Protein AF-A0ABD3MXI3-F1 (afdb_monomer_lite)

Sequence (339 aa):
MNAPSPKSQCHSDKSVAILFSGGIDSLYWAALFHHHVPPVRPMDLINVSFYDDADSSLAILPDRLAALCSFSEMTTTLPERNWRLIAVDVLRLINPLESTMYFKIAVAFWFAGRGKGRIVSKESSDEPAMKEAYNEKSDTSNNMTKRRQSCVCDGCNHSAPLHGCIFNACKFCCGKLQSPISKFLGQRVQICPACNSKNNGVAASRVDASSSKNEDTSKTIISTAKILISGVGADEQCAGYGRHGTTFQRGGYDELKDELQIEVRRIRTRNLGRDDRCLSDCGKEAQFPCLDEDVVAYLEALPLQLKCDMSLPQGEGDKLILRKVARKIGVLECSTLVK

Secondary structure (DSSP, 8-state):
-PPPPPPS-------EEEE--SSHHHHHHHHHHHHHS-TTS-EEEEEEEEE-TT--S----HHHHHHHHHHHHHHHH-TTS-EEEEEEEEETT---SS--HHHHHHHHHHHHHHTEEEEPPGGG--HHHHHHHHHHHHTTTS--S-PPPBPSSTT--SBPPSS--TTS--HHHHHHHHHHHHHHTTS-----HHHH-----------------------EEE---SEEE--TTHHHHHT-SHHHHHHHHHHHHHHHHHHHHHHHHHHIIIIIHHHHHHHHTTT-EEE-GGG-HHHHHHHHHS-HHHH--TTSPTTTSTTHHHHHHHHHHT--SGGG---

Organism: NCBI:txid382360

Radius of gyration: 24.43 Å; chains: 1; bounding box: 50×80×46 Å

InterPro domains:
  IPR001962 Asparagine synthase [PF00733] (251-329)
  IPR001962 Asparagine synthase [cd01991] (12-339)
  IPR014729 Rossmann-like alpha/beta/alpha sandwich fold [G3DSA:3.40.50.620] (5-339)
  IPR051857 Asparagine synthetase domain-containing protein [PTHR45937] (8-339)

Foldseek 3Di:
DDDPDPPPDDPDLAEEEAAFQLALLRLLVVLVVLVVPPQPHAYEHEFEDEDEPVPPPPLPDLSNLSRLLSVLLCCVLRVSHHYWYFYQYHYCPPPPPDPPPLVVVLVRLLSSLFQKGFTDDSVVPPNVVSVVSNVVVVVVVPDPPDDFDCAPDPPGPDGFDNDQFPRNGHLVVSLVVQVVVCVVVVHRDPPGPVSNDDDDDDDDDDDDDDDPDPPPPGDIDTDPHQEYEYSPLLCLLLVQDPVLLVQCVVPNPVSSVVSSVVCNVCCVPRPVVSSQVSNVVSNHHYDHVCPPPVNSVVSVPDDSQCSFDSVDDALPGGRPNSLVVCVVSVRNPSSSDHD

pLDDT: mean 76.58, std 19.75, range [24.53, 96.19]

Structure (mmCIF, N/CA/C/O backbone):
data_AF-A0ABD3MXI3-F1
#
_entry.id   AF-A0ABD3MXI3-F1
#
loop_
_atom_site.group_PDB
_atom_site.id
_atom_site.type_symbol
_atom_site.label_atom_id
_atom_site.label_alt_id
_atom_site.label_comp_id
_atom_site.label_asym_id
_atom_site.label_entity_id
_atom_site.label_seq_id
_atom_site.pdbx_PDB_ins_code
_atom_site.Cartn_x
_atom_site.Cartn_y
_atom_site.Cartn_z
_atom_site.occupancy
_atom_site.B_iso_or_equiv
_atom_site.auth_seq_id
_atom_site.auth_comp_id
_atom_site.auth_asym_id
_atom_site.auth_atom_id
_atom_site.pdbx_PDB_model_num
ATOM 1 N N . MET A 1 1 ? -13.104 -31.293 -7.596 1.00 37.91 1 MET A N 1
ATOM 2 C CA . MET A 1 1 ? -12.565 -30.824 -8.890 1.00 37.91 1 MET A CA 1
ATOM 3 C C . MET A 1 1 ? -11.072 -30.640 -8.698 1.00 37.91 1 MET A C 1
ATOM 5 O O . MET A 1 1 ? -10.691 -29.872 -7.828 1.00 37.91 1 MET A O 1
ATOM 9 N N . ASN A 1 2 ? -10.241 -31.416 -9.394 1.00 36.31 2 ASN A N 1
ATOM 10 C CA . ASN A 1 2 ? -8.787 -31.312 -9.261 1.00 36.31 2 ASN A CA 1
ATOM 11 C C . ASN A 1 2 ? -8.319 -30.015 -9.924 1.00 36.31 2 ASN A C 1
ATOM 13 O O . ASN A 1 2 ? -8.681 -29.758 -11.074 1.00 36.31 2 ASN A O 1
ATOM 17 N N . ALA A 1 3 ? -7.539 -29.212 -9.197 1.00 33.16 3 ALA A N 1
ATOM 18 C CA . ALA A 1 3 ? -6.878 -28.044 -9.761 1.00 33.16 3 ALA A CA 1
ATOM 19 C C . ALA A 1 3 ? -6.068 -28.478 -10.998 1.00 33.16 3 ALA A C 1
ATOM 21 O O . ALA A 1 3 ? -5.395 -29.514 -10.948 1.00 33.16 3 ALA A O 1
ATOM 22 N N . PRO A 1 4 ? -6.148 -27.746 -12.123 1.00 43.84 4 PRO A N 1
ATOM 23 C CA . PRO A 1 4 ? -5.398 -28.101 -13.316 1.00 43.84 4 PRO A CA 1
ATOM 24 C C . PRO A 1 4 ? -3.903 -28.125 -12.988 1.00 43.84 4 PRO A C 1
ATOM 26 O O . PRO A 1 4 ? -3.367 -27.187 -12.398 1.00 43.84 4 PRO A O 1
ATOM 29 N N . SER A 1 5 ? -3.232 -29.212 -13.372 1.00 42.62 5 SER A N 1
ATOM 30 C CA . SER A 1 5 ? -1.787 -29.369 -13.212 1.00 42.62 5 SER A CA 1
ATOM 31 C C . SER A 1 5 ? -1.047 -28.172 -13.829 1.00 42.62 5 SER A C 1
ATOM 33 O O . SER A 1 5 ? -1.423 -27.748 -14.931 1.00 42.62 5 SER A O 1
ATOM 35 N N . PRO A 1 6 ? -0.003 -27.633 -13.169 1.00 43.41 6 PRO A N 1
ATOM 36 C CA . PRO A 1 6 ? 0.728 -26.477 -13.668 1.00 43.41 6 PRO A CA 1
ATOM 37 C C . PRO A 1 6 ? 1.245 -26.771 -15.077 1.00 43.41 6 PRO A C 1
ATOM 39 O O . PRO A 1 6 ? 1.963 -27.746 -15.301 1.00 43.41 6 PRO A O 1
ATOM 42 N N . LYS A 1 7 ? 0.836 -25.941 -16.044 1.00 45.88 7 LYS A N 1
ATOM 43 C CA . LYS A 1 7 ? 1.286 -26.065 -17.433 1.00 45.88 7 LYS A CA 1
ATOM 44 C C . LYS A 1 7 ? 2.816 -26.027 -17.454 1.00 45.88 7 LYS A C 1
ATOM 46 O O . LYS A 1 7 ? 3.424 -25.149 -16.839 1.00 45.88 7 LYS A O 1
ATOM 51 N N . SER A 1 8 ? 3.402 -26.988 -18.165 1.00 45.97 8 SER A N 1
ATOM 52 C CA . SER A 1 8 ? 4.832 -27.116 -18.455 1.00 45.97 8 SER A CA 1
ATOM 53 C C . SER A 1 8 ? 5.496 -25.756 -18.694 1.00 45.97 8 SER A C 1
ATOM 55 O O . SER A 1 8 ? 4.944 -24.923 -19.416 1.00 45.97 8 SER A O 1
ATOM 57 N N . GLN A 1 9 ? 6.664 -25.560 -18.073 1.00 46.72 9 GLN A N 1
ATOM 58 C CA . GLN A 1 9 ? 7.494 -24.350 -18.062 1.00 46.72 9 GLN A CA 1
ATOM 59 C C . GLN A 1 9 ? 7.301 -23.445 -19.286 1.00 46.72 9 GLN A C 1
ATOM 61 O O . GLN A 1 9 ? 7.883 -23.633 -20.351 1.00 46.72 9 GLN A O 1
ATOM 66 N N . CYS A 1 10 ? 6.494 -22.404 -19.102 1.00 40.19 10 CYS A N 1
ATOM 67 C CA . CYS A 1 10 ? 6.429 -21.306 -20.044 1.00 40.19 10 CYS A CA 1
ATOM 68 C C . CYS A 1 10 ? 7.642 -20.398 -19.798 1.00 40.19 10 CYS A C 1
ATOM 70 O O . CYS A 1 10 ? 7.669 -19.639 -18.823 1.00 40.19 10 CYS A O 1
ATOM 72 N N . HIS A 1 11 ? 8.630 -20.466 -20.694 1.00 45.94 11 HIS A N 1
ATOM 73 C CA . HIS A 1 11 ? 9.753 -19.522 -20.805 1.00 45.94 11 HIS A CA 1
ATOM 74 C C . HIS A 1 11 ? 9.317 -18.106 -21.231 1.00 45.94 11 HIS A C 1
ATOM 76 O O . HIS A 1 11 ? 10.149 -17.282 -21.598 1.00 45.94 11 HIS A O 1
ATOM 82 N N . SER A 1 12 ? 8.018 -17.785 -21.193 1.00 51.34 12 SER A N 1
ATOM 83 C CA . SER A 1 12 ? 7.580 -16.413 -21.401 1.00 51.34 12 SER A CA 1
ATOM 84 C C . SER A 1 12 ? 8.041 -15.542 -20.235 1.00 51.34 12 SER A C 1
ATOM 86 O O . SER A 1 12 ? 7.739 -15.857 -19.078 1.00 51.34 12 SER A O 1
ATOM 88 N N . ASP A 1 13 ? 8.665 -14.416 -20.569 1.00 57.81 13 ASP A N 1
ATOM 89 C CA . ASP A 1 13 ? 8.968 -13.263 -19.710 1.00 57.81 13 ASP A CA 1
ATOM 90 C C . ASP A 1 13 ? 7.678 -12.539 -19.255 1.00 57.81 13 ASP A C 1
ATOM 92 O O . ASP A 1 13 ? 7.508 -11.326 -19.366 1.00 57.81 13 ASP A O 1
ATOM 96 N N . LYS A 1 14 ? 6.679 -13.322 -18.832 1.00 61.03 14 LYS A N 1
ATOM 97 C CA . LYS A 1 14 ? 5.441 -12.831 -18.240 1.00 61.03 14 LYS A CA 1
ATOM 98 C C . LYS A 1 14 ? 5.762 -12.499 -16.793 1.00 61.03 14 LYS A C 1
ATOM 100 O O . LYS A 1 14 ? 5.722 -13.372 -15.925 1.00 61.03 14 LYS A O 1
ATOM 105 N N . SER A 1 15 ? 6.136 -11.247 -16.568 1.00 72.69 15 SER A N 1
ATOM 106 C CA . SER A 1 15 ? 6.285 -10.690 -15.233 1.00 72.69 15 SER A CA 1
ATOM 107 C C . SER A 1 15 ? 4.911 -10.445 -14.603 1.00 72.69 15 SER A C 1
ATOM 109 O O . SER A 1 15 ? 3.917 -10.177 -15.285 1.00 72.69 15 SER A O 1
ATOM 111 N N . VAL A 1 16 ? 4.859 -10.577 -13.281 1.00 87.06 16 VAL A N 1
ATOM 112 C CA . VAL A 1 16 ? 3.793 -10.013 -12.450 1.00 87.06 16 VAL A CA 1
ATOM 113 C C . VAL A 1 16 ? 4.323 -8.679 -11.945 1.00 87.06 16 VAL A C 1
ATOM 115 O O . VAL A 1 16 ? 5.490 -8.595 -11.549 1.00 87.06 16 VAL A O 1
ATOM 118 N N . ALA A 1 17 ? 3.491 -7.643 -11.984 1.00 94.19 17 ALA A N 1
ATOM 119 C CA . ALA A 1 17 ? 3.837 -6.351 -11.414 1.00 94.19 17 ALA A CA 1
ATOM 120 C C . ALA A 1 17 ? 2.939 -6.034 -10.223 1.00 94.19 17 ALA A C 1
ATOM 122 O O . ALA A 1 17 ? 1.808 -6.508 -10.134 1.00 94.19 17 ALA A O 1
ATOM 123 N N . ILE A 1 18 ? 3.449 -5.220 -9.311 1.00 95.75 18 ILE A N 1
ATOM 124 C CA . ILE A 1 18 ? 2.744 -4.763 -8.120 1.00 95.75 18 ILE A CA 1
ATOM 125 C C . ILE A 1 18 ? 2.580 -3.256 -8.234 1.00 95.75 18 ILE A C 1
ATOM 127 O O . ILE A 1 18 ? 3.543 -2.534 -8.501 1.00 95.75 18 ILE A O 1
ATOM 131 N N . LEU A 1 19 ? 1.357 -2.780 -8.020 1.00 96.19 19 LEU A N 1
ATOM 132 C CA . LEU A 1 19 ? 1.087 -1.361 -7.830 1.00 96.19 19 LEU A CA 1
ATOM 133 C C . LEU A 1 19 ? 1.652 -0.957 -6.469 1.00 96.19 19 LEU A C 1
ATOM 135 O O . LEU A 1 19 ? 1.082 -1.256 -5.420 1.00 96.19 19 LEU A O 1
ATOM 139 N N . PHE A 1 20 ? 2.827 -0.337 -6.494 1.00 94.94 20 PHE A N 1
ATOM 140 C CA . PHE A 1 20 ? 3.670 -0.181 -5.323 1.00 94.94 20 PHE A CA 1
ATOM 141 C C . PHE A 1 20 ? 3.621 1.253 -4.819 1.00 94.94 20 PHE A C 1
ATOM 143 O O . PHE A 1 20 ? 4.271 2.144 -5.360 1.00 94.94 20 PHE A O 1
ATOM 150 N N . SER A 1 21 ? 2.833 1.498 -3.777 1.00 90.94 21 SER A N 1
ATOM 151 C CA . SER A 1 21 ? 2.688 2.830 -3.187 1.00 90.94 21 SER A CA 1
ATOM 152 C C . SER A 1 21 ? 3.768 3.141 -2.146 1.00 90.94 21 SER A C 1
ATOM 154 O O . SER A 1 21 ? 3.865 4.290 -1.716 1.00 90.94 21 SER A O 1
ATOM 156 N N . GLY A 1 22 ? 4.533 2.127 -1.720 1.00 87.62 22 GLY A N 1
ATOM 157 C CA . GLY A 1 22 ? 5.452 2.210 -0.583 1.00 87.62 22 GLY A CA 1
ATOM 158 C C . GLY A 1 22 ? 4.764 2.155 0.781 1.00 87.62 22 GLY A C 1
ATOM 159 O O . GLY A 1 22 ? 5.416 2.315 1.803 1.00 87.62 22 GLY A O 1
ATOM 160 N N . GLY A 1 23 ? 3.443 1.966 0.812 1.00 89.31 23 GLY A N 1
ATOM 161 C CA . GLY A 1 23 ? 2.717 1.672 2.042 1.00 89.31 23 GLY A CA 1
ATOM 162 C C . GLY A 1 23 ? 2.734 0.180 2.368 1.00 89.31 23 GLY A C 1
ATOM 163 O O . GLY A 1 23 ? 3.015 -0.663 1.504 1.00 89.31 23 GLY A O 1
ATOM 164 N N . ILE A 1 24 ? 2.342 -0.133 3.606 1.00 90.12 24 ILE A N 1
ATOM 165 C CA . ILE A 1 24 ? 2.313 -1.497 4.146 1.00 90.12 24 ILE A CA 1
ATOM 166 C C . ILE A 1 24 ? 1.513 -2.482 3.282 1.00 90.12 24 ILE A C 1
ATOM 168 O O . ILE A 1 24 ? 1.904 -3.638 3.172 1.00 90.12 24 ILE A O 1
ATOM 172 N N . ASP A 1 25 ? 0.454 -2.031 2.604 1.00 91.00 25 ASP A N 1
ATOM 173 C CA . ASP A 1 25 ? -0.428 -2.896 1.804 1.00 91.00 25 ASP A CA 1
ATOM 174 C C . ASP A 1 25 ? 0.310 -3.464 0.591 1.00 91.00 25 ASP A C 1
ATOM 176 O O . ASP A 1 25 ? 0.336 -4.670 0.354 1.00 91.00 25 ASP A O 1
ATOM 180 N N . SER A 1 26 ? 0.959 -2.583 -0.174 1.00 92.50 26 SER A N 1
ATOM 181 C CA . SER A 1 26 ? 1.713 -2.983 -1.363 1.00 92.50 26 SER A CA 1
ATOM 182 C C . SER A 1 26 ? 2.986 -3.755 -1.015 1.00 92.50 26 SER A C 1
ATOM 184 O O . SER A 1 26 ? 3.390 -4.648 -1.759 1.00 92.50 26 SER A O 1
ATOM 186 N N . LEU A 1 27 ? 3.592 -3.440 0.131 1.00 89.38 27 LEU A N 1
ATOM 187 C CA . LEU A 1 27 ? 4.786 -4.104 0.638 1.00 89.38 27 LEU A CA 1
ATOM 188 C C . LEU A 1 27 ? 4.492 -5.517 1.139 1.00 89.38 27 LEU A C 1
ATOM 190 O O . LEU A 1 27 ? 5.227 -6.444 0.812 1.00 89.38 27 LEU A O 1
ATOM 194 N N . TYR A 1 28 ? 3.394 -5.693 1.876 1.00 88.31 28 TYR A N 1
ATOM 195 C CA . TYR A 1 28 ? 2.910 -6.997 2.317 1.00 88.31 28 TYR A CA 1
ATOM 196 C C . TYR A 1 28 ? 2.730 -7.946 1.130 1.00 88.31 28 TYR A C 1
ATOM 198 O O . TYR A 1 28 ? 3.260 -9.058 1.138 1.00 88.31 28 TYR A O 1
ATOM 206 N N . TRP A 1 29 ? 2.053 -7.487 0.072 1.00 89.31 29 TRP A N 1
ATOM 207 C CA . TRP A 1 29 ? 1.890 -8.296 -1.132 1.00 89.31 29 TRP A CA 1
ATOM 208 C C . TRP A 1 29 ? 3.217 -8.536 -1.848 1.00 89.31 29 TRP A C 1
ATOM 210 O O . TRP A 1 29 ? 3.478 -9.664 -2.252 1.00 89.31 29 TRP A O 1
ATOM 220 N N . ALA A 1 30 ? 4.103 -7.545 -1.952 1.00 90.25 30 ALA A N 1
ATOM 221 C CA . ALA A 1 30 ? 5.429 -7.775 -2.523 1.00 90.25 30 ALA A CA 1
ATOM 222 C C . ALA A 1 30 ? 6.191 -8.880 -1.780 1.00 90.25 30 ALA A C 1
ATOM 224 O O . ALA A 1 30 ? 6.641 -9.845 -2.402 1.00 90.25 30 ALA A O 1
ATOM 225 N N . ALA A 1 31 ? 6.230 -8.810 -0.453 1.00 87.06 31 ALA A N 1
ATOM 226 C CA . ALA A 1 31 ? 6.899 -9.798 0.379 1.00 87.06 31 ALA A CA 1
ATOM 227 C C . ALA A 1 31 ? 6.250 -11.193 0.286 1.00 87.06 31 ALA A C 1
ATOM 229 O O . ALA A 1 31 ? 6.952 -12.196 0.210 1.00 87.06 31 ALA A O 1
ATOM 230 N N . LEU A 1 32 ? 4.920 -11.298 0.207 1.00 85.19 32 LEU A N 1
ATOM 231 C CA . LEU A 1 32 ? 4.263 -12.595 0.015 1.00 85.19 32 LEU A CA 1
ATOM 232 C C . LEU A 1 32 ? 4.514 -13.196 -1.368 1.00 85.19 32 LEU A C 1
ATOM 234 O O . LEU A 1 32 ? 4.805 -14.390 -1.484 1.00 85.19 32 LEU A O 1
ATOM 238 N N . PHE A 1 33 ? 4.412 -12.394 -2.426 1.00 86.69 33 PHE A N 1
ATOM 239 C CA . PHE A 1 33 ? 4.623 -12.884 -3.784 1.00 86.69 33 PHE A CA 1
ATOM 240 C C . PHE A 1 33 ? 6.085 -13.268 -4.037 1.00 86.69 33 PHE A C 1
ATOM 242 O O . PHE A 1 33 ? 6.336 -14.154 -4.854 1.00 86.69 33 PHE A O 1
ATOM 249 N N . HIS A 1 34 ? 7.043 -12.698 -3.299 1.00 84.69 34 HIS A N 1
ATOM 250 C CA . HIS A 1 34 ? 8.426 -13.172 -3.302 1.00 84.69 34 HIS A CA 1
ATOM 251 C C . HIS A 1 34 ? 8.527 -14.683 -3.034 1.00 84.69 34 HIS A C 1
ATOM 253 O O . HIS A 1 34 ? 9.287 -15.358 -3.727 1.00 84.69 34 HIS A O 1
ATOM 259 N N . HIS A 1 35 ? 7.737 -15.212 -2.094 1.00 81.44 35 HIS A N 1
ATOM 260 C CA . HIS A 1 35 ? 7.754 -16.633 -1.732 1.00 81.44 35 HIS A CA 1
ATOM 261 C C . HIS A 1 35 ? 6.978 -17.534 -2.706 1.00 81.44 35 HIS A C 1
ATOM 263 O O . HIS A 1 35 ? 7.235 -18.733 -2.763 1.00 81.44 35 HIS A O 1
ATOM 269 N N . HIS A 1 36 ? 6.039 -16.977 -3.476 1.00 82.38 36 HIS A N 1
ATOM 270 C CA . HIS A 1 36 ? 5.116 -17.759 -4.313 1.00 82.38 36 HIS A CA 1
ATOM 271 C C . HIS A 1 36 ? 5.415 -17.673 -5.817 1.00 82.38 36 HIS A C 1
ATOM 273 O O . HIS A 1 36 ? 4.983 -18.526 -6.593 1.00 82.38 36 HIS A O 1
ATOM 279 N N . VAL A 1 37 ? 6.170 -16.665 -6.256 1.00 82.44 37 VAL A N 1
ATOM 280 C CA . VAL A 1 37 ? 6.633 -16.537 -7.644 1.00 82.44 37 VAL A CA 1
ATOM 281 C C . VAL A 1 37 ? 8.015 -17.192 -7.773 1.00 82.44 37 VAL A C 1
ATOM 283 O O . VAL A 1 37 ? 8.844 -17.023 -6.889 1.00 82.44 37 VAL A O 1
ATOM 286 N N . PRO A 1 38 ? 8.359 -17.897 -8.865 1.00 83.88 38 PRO A N 1
ATOM 287 C CA . PRO A 1 38 ? 9.707 -18.459 -9.026 1.00 83.88 38 PRO A CA 1
ATOM 288 C C . PRO A 1 38 ? 10.806 -17.377 -9.033 1.00 83.88 38 PRO A C 1
ATOM 290 O O . PRO A 1 38 ? 10.636 -16.401 -9.768 1.00 83.88 38 PRO A O 1
ATOM 293 N N . PRO A 1 39 ? 11.925 -17.526 -8.291 1.00 78.50 39 PRO A N 1
ATOM 294 C CA . PRO A 1 39 ? 12.935 -16.474 -8.052 1.00 78.50 39 PRO A CA 1
ATOM 295 C C . PRO A 1 39 ? 13.598 -15.927 -9.322 1.00 78.50 39 PRO A C 1
ATOM 297 O O . PRO A 1 39 ? 13.933 -14.749 -9.393 1.00 78.50 39 PRO A O 1
ATOM 300 N N . VAL A 1 40 ? 13.693 -16.757 -10.366 1.00 81.69 40 VAL A N 1
ATOM 301 C CA . VAL A 1 40 ? 14.250 -16.394 -11.682 1.00 81.69 40 VAL A CA 1
ATOM 302 C C . VAL A 1 40 ? 13.457 -15.274 -12.369 1.00 81.69 40 VAL A C 1
ATOM 304 O O . VAL A 1 40 ? 13.998 -14.562 -13.213 1.00 81.69 40 VAL A O 1
ATOM 307 N N . ARG A 1 41 ? 12.170 -15.098 -12.035 1.00 83.19 41 ARG A N 1
ATOM 308 C CA . ARG A 1 41 ? 11.338 -14.054 -12.644 1.00 83.19 41 ARG A CA 1
ATOM 309 C C . ARG A 1 41 ? 11.521 -12.715 -11.919 1.00 83.19 41 ARG A C 1
ATOM 311 O O . ARG A 1 41 ? 11.329 -12.674 -10.698 1.00 83.19 41 ARG A O 1
ATOM 318 N N . PRO A 1 42 ? 11.830 -11.621 -12.642 1.00 86.19 42 PRO A N 1
ATOM 319 C CA . PRO A 1 42 ? 11.857 -10.297 -12.040 1.00 86.19 42 PRO A CA 1
ATOM 320 C C . PRO A 1 42 ? 10.450 -9.879 -11.606 1.00 86.19 42 PRO A C 1
ATOM 322 O O . PRO A 1 42 ? 9.453 -10.294 -12.205 1.00 86.19 42 PRO A O 1
ATOM 325 N N . MET A 1 43 ? 10.381 -9.037 -10.578 1.00 90.06 43 MET A N 1
ATOM 326 C CA . MET A 1 43 ? 9.132 -8.428 -10.126 1.00 90.06 43 MET A CA 1
ATOM 327 C C . MET A 1 43 ? 9.200 -6.918 -10.288 1.00 90.06 43 MET A C 1
ATOM 329 O O . MET A 1 43 ? 10.107 -6.261 -9.769 1.00 90.06 43 MET A O 1
ATOM 333 N N . ASP A 1 44 ? 8.227 -6.388 -11.022 1.00 93.94 44 ASP A N 1
ATOM 334 C CA . ASP A 1 44 ? 8.112 -4.959 -11.280 1.00 93.94 44 ASP A CA 1
ATOM 335 C C . ASP A 1 44 ? 7.286 -4.307 -10.176 1.00 93.94 44 ASP A C 1
ATOM 337 O O . ASP A 1 44 ? 6.140 -4.682 -9.938 1.00 93.94 44 ASP A O 1
ATOM 341 N N . LEU A 1 45 ? 7.857 -3.306 -9.521 1.00 95.19 45 LEU A N 1
ATOM 342 C CA . LEU A 1 45 ? 7.165 -2.452 -8.567 1.00 95.19 45 LEU A CA 1
ATOM 343 C C . LEU A 1 45 ? 6.879 -1.136 -9.276 1.00 95.19 45 LEU A C 1
ATOM 345 O O . LEU A 1 45 ? 7.798 -0.384 -9.591 1.00 95.19 45 LEU A O 1
ATOM 349 N N . ILE A 1 46 ? 5.617 -0.864 -9.577 1.00 95.81 46 ILE A N 1
ATOM 350 C CA . ILE A 1 46 ? 5.229 0.333 -10.322 1.00 95.81 46 ILE A CA 1
ATOM 351 C C . ILE A 1 46 ? 4.773 1.380 -9.313 1.00 95.81 46 ILE A C 1
ATOM 353 O O . ILE A 1 46 ? 3.700 1.243 -8.726 1.00 95.81 46 ILE A O 1
ATOM 357 N N . ASN A 1 47 ? 5.580 2.424 -9.113 1.00 94.88 47 ASN A N 1
ATOM 358 C CA . ASN A 1 47 ? 5.233 3.547 -8.242 1.00 94.88 47 A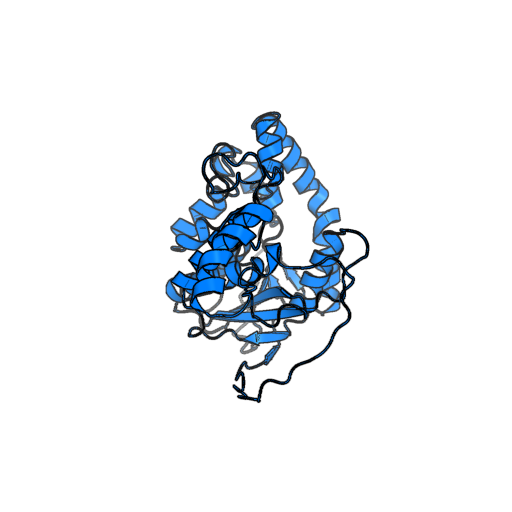SN A CA 1
ATOM 359 C C . ASN A 1 47 ? 4.996 4.809 -9.071 1.00 94.88 47 ASN A C 1
ATOM 361 O O . ASN A 1 47 ? 5.858 5.217 -9.859 1.00 94.88 47 ASN A O 1
ATOM 365 N N . VAL A 1 48 ? 3.844 5.436 -8.849 1.00 91.75 48 VAL A N 1
ATOM 366 C CA . VAL A 1 48 ? 3.437 6.670 -9.517 1.00 91.75 48 VAL A CA 1
ATOM 367 C C . VAL A 1 48 ? 3.582 7.844 -8.560 1.00 91.75 48 VAL A C 1
ATOM 369 O O . VAL A 1 48 ? 3.097 7.774 -7.433 1.00 91.75 48 VAL A O 1
ATOM 372 N N . SER A 1 49 ? 4.201 8.931 -9.016 1.00 87.88 49 SER A N 1
ATOM 373 C CA . SER A 1 49 ? 4.306 10.172 -8.247 1.00 87.88 49 SER A CA 1
ATOM 374 C C . SER A 1 49 ? 3.987 11.398 -9.101 1.00 87.88 49 SER A C 1
ATOM 376 O O . SER A 1 49 ? 4.352 11.460 -10.274 1.00 87.88 49 SER A O 1
ATOM 378 N N . PHE A 1 50 ? 3.308 12.378 -8.503 1.00 81.88 50 PHE A N 1
ATOM 379 C CA . PHE A 1 50 ? 2.873 13.610 -9.167 1.00 81.88 50 PHE A CA 1
ATOM 380 C C . PHE A 1 50 ? 3.819 14.772 -8.872 1.00 81.88 50 PHE A C 1
ATOM 382 O O . PHE A 1 50 ? 3.858 15.214 -7.727 1.00 81.88 50 PHE A O 1
ATOM 389 N N . TYR A 1 51 ? 4.516 15.306 -9.874 1.00 73.56 51 TYR A N 1
ATOM 390 C CA . TYR A 1 51 ? 5.466 16.412 -9.693 1.00 73.56 51 TYR A CA 1
ATOM 391 C C . TYR A 1 51 ? 4.973 17.723 -10.323 1.00 73.56 51 TYR A C 1
ATOM 393 O O . TYR A 1 51 ? 4.183 17.706 -11.271 1.00 73.56 51 TYR A O 1
ATOM 401 N N . ASP A 1 52 ? 5.433 18.850 -9.772 1.00 63.28 52 ASP A N 1
ATOM 402 C CA . ASP A 1 52 ? 5.210 20.199 -10.299 1.00 63.28 52 ASP A CA 1
ATOM 403 C C . ASP A 1 52 ? 6.472 20.689 -11.021 1.00 63.28 52 ASP A C 1
ATOM 405 O O . ASP A 1 52 ? 7.557 20.655 -10.450 1.00 63.28 52 ASP A O 1
ATOM 409 N N . ASP A 1 53 ? 6.330 21.205 -12.246 1.00 54.81 53 ASP A N 1
ATOM 410 C CA . ASP A 1 53 ? 7.455 21.732 -13.045 1.00 54.81 53 ASP A CA 1
ATOM 411 C C . ASP A 1 53 ? 8.185 22.922 -12.383 1.00 54.81 53 ASP A C 1
ATOM 413 O O . ASP A 1 53 ? 9.312 23.249 -12.753 1.00 54.81 53 ASP A O 1
ATOM 417 N N . ALA A 1 54 ? 7.555 23.587 -11.406 1.00 52.38 54 ALA A N 1
ATOM 418 C CA . ALA A 1 54 ? 8.103 24.768 -10.737 1.00 52.38 54 ALA A CA 1
ATOM 419 C C . ALA A 1 54 ? 9.201 24.451 -9.703 1.00 52.38 54 ALA A C 1
ATOM 421 O O . ALA A 1 54 ? 9.993 25.337 -9.387 1.00 52.38 54 ALA A O 1
ATOM 422 N N . ASP A 1 55 ? 9.271 23.212 -9.206 1.00 48.78 55 ASP A N 1
ATOM 423 C CA . ASP A 1 55 ? 10.323 22.742 -8.303 1.00 48.78 55 ASP A CA 1
ATOM 424 C C . ASP A 1 55 ? 11.162 21.709 -9.057 1.00 48.78 55 ASP A C 1
ATOM 426 O O . ASP A 1 55 ? 10.886 20.515 -9.074 1.00 48.78 55 ASP A O 1
ATOM 430 N N . SER A 1 56 ? 12.194 22.193 -9.745 1.0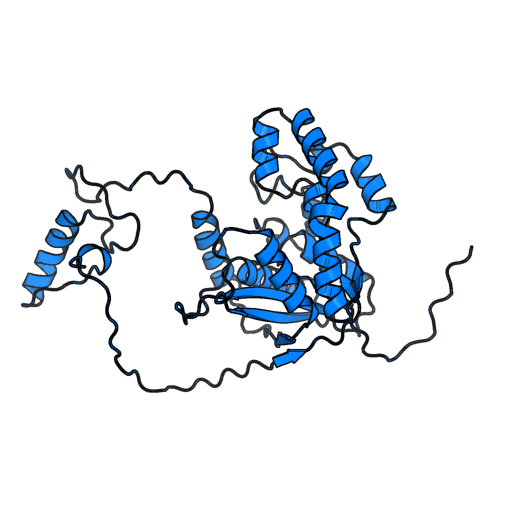0 42.97 56 SER A N 1
ATOM 431 C CA . SER A 1 56 ? 13.124 21.368 -10.532 1.00 42.97 56 SER A CA 1
ATOM 432 C C . SER A 1 56 ? 14.114 20.593 -9.658 1.00 42.97 56 SER A C 1
ATOM 434 O O . SER A 1 56 ? 14.968 19.867 -10.164 1.00 42.97 56 SER A O 1
ATOM 436 N N . SER A 1 57 ? 14.017 20.746 -8.337 1.00 47.62 57 SER A N 1
ATOM 437 C CA . SER A 1 57 ? 14.607 19.779 -7.433 1.00 47.62 57 SER A CA 1
ATOM 438 C C . SER A 1 57 ? 13.719 18.542 -7.468 1.00 47.62 57 SER A C 1
ATOM 440 O O . SER A 1 57 ? 12.497 18.635 -7.420 1.00 47.62 57 SER A O 1
ATOM 442 N N . LEU A 1 58 ? 14.321 17.361 -7.530 1.00 46.00 58 LEU A N 1
ATOM 443 C CA . LEU A 1 58 ? 13.683 16.096 -7.178 1.00 46.00 58 LEU A CA 1
ATOM 444 C C . LEU A 1 58 ? 13.286 16.127 -5.684 1.00 46.00 58 LEU A C 1
ATOM 446 O O . LEU A 1 58 ? 13.705 15.266 -4.920 1.00 46.00 58 LEU A O 1
ATOM 450 N N . ALA A 1 59 ? 12.549 17.151 -5.232 1.00 44.50 59 ALA A N 1
ATOM 451 C CA . ALA A 1 59 ? 12.014 17.327 -3.900 1.00 44.50 59 ALA A CA 1
ATOM 452 C C . ALA A 1 59 ? 11.043 16.180 -3.687 1.00 44.50 59 ALA A C 1
ATOM 454 O O . ALA A 1 59 ? 9.864 16.232 -4.028 1.00 44.50 59 ALA A O 1
ATOM 455 N N . ILE A 1 60 ? 11.615 15.106 -3.167 1.00 54.19 60 ILE A N 1
ATOM 456 C CA . ILE A 1 60 ? 11.072 13.768 -3.210 1.00 54.19 60 ILE A CA 1
ATOM 457 C C . ILE A 1 60 ? 9.660 13.801 -2.623 1.00 54.19 60 ILE A C 1
ATOM 459 O O . ILE A 1 60 ? 9.455 14.215 -1.478 1.00 54.19 60 ILE A O 1
ATOM 463 N N . LEU A 1 61 ? 8.681 13.484 -3.467 1.00 68.12 61 LEU A N 1
ATOM 464 C CA . LEU A 1 61 ? 7.268 13.487 -3.107 1.00 68.12 61 LEU A CA 1
ATOM 465 C C . LEU A 1 61 ? 7.036 12.415 -2.037 1.00 68.12 61 LEU A C 1
ATOM 467 O O . LEU A 1 61 ? 7.652 11.353 -2.149 1.00 68.12 61 LEU A O 1
ATOM 471 N N . PRO A 1 62 ? 6.150 12.633 -1.048 1.00 74.56 62 PRO A N 1
ATOM 472 C CA . PRO A 1 62 ? 5.905 11.660 0.021 1.00 74.56 62 PRO A CA 1
ATOM 473 C C . PRO A 1 62 ? 5.646 10.241 -0.510 1.00 74.56 62 PRO A C 1
ATOM 475 O O . PRO A 1 62 ? 6.232 9.276 -0.029 1.00 74.56 62 PRO A O 1
ATOM 478 N N . ASP A 1 63 ? 4.872 10.117 -1.594 1.00 80.06 63 ASP A N 1
ATOM 479 C CA . ASP A 1 63 ? 4.597 8.831 -2.247 1.00 80.06 63 ASP A CA 1
ATOM 480 C C . ASP A 1 63 ? 5.839 8.147 -2.833 1.00 80.06 63 ASP A C 1
ATOM 482 O O . ASP A 1 63 ? 5.963 6.922 -2.764 1.00 80.06 63 ASP A O 1
ATOM 486 N N . ARG A 1 64 ? 6.756 8.929 -3.416 1.00 87.88 64 ARG A N 1
ATOM 487 C CA . ARG A 1 64 ? 8.007 8.420 -3.989 1.00 87.88 64 ARG A CA 1
ATOM 488 C C . ARG A 1 64 ? 8.987 8.050 -2.882 1.00 87.88 64 ARG A C 1
ATOM 490 O O . ARG A 1 64 ? 9.609 7.002 -2.981 1.00 87.88 64 ARG A O 1
ATOM 497 N N . LEU A 1 65 ? 9.091 8.868 -1.832 1.00 84.31 65 LEU A N 1
ATOM 498 C CA . LEU A 1 65 ? 9.921 8.588 -0.656 1.00 84.31 65 LEU A CA 1
ATOM 499 C C . LEU A 1 65 ? 9.521 7.275 0.008 1.00 84.31 65 LEU A C 1
ATOM 501 O O . LEU A 1 65 ? 10.367 6.404 0.171 1.00 84.31 65 LEU A O 1
ATOM 505 N N . ALA A 1 66 ? 8.234 7.100 0.319 1.00 85.25 66 ALA A N 1
ATOM 506 C CA . ALA A 1 66 ? 7.741 5.873 0.938 1.00 85.25 66 ALA A CA 1
ATOM 507 C C . ALA A 1 66 ? 8.075 4.636 0.086 1.00 85.25 66 ALA A C 1
ATOM 509 O O . ALA A 1 66 ? 8.487 3.599 0.611 1.00 85.25 66 ALA A O 1
ATOM 510 N N . ALA A 1 67 ? 7.946 4.753 -1.242 1.00 89.75 67 ALA A N 1
ATOM 511 C CA . ALA A 1 67 ? 8.309 3.684 -2.164 1.00 89.75 67 ALA A CA 1
ATOM 512 C C . ALA A 1 67 ? 9.818 3.423 -2.205 1.00 89.75 67 ALA A C 1
ATOM 514 O O . ALA A 1 67 ? 10.216 2.266 -2.249 1.00 89.75 67 ALA A O 1
ATOM 515 N N . LEU A 1 68 ? 10.658 4.456 -2.162 1.00 89.00 68 LEU A N 1
ATOM 516 C CA . LEU A 1 68 ? 12.112 4.295 -2.123 1.00 89.00 68 LEU A CA 1
ATOM 517 C C . LEU A 1 68 ? 12.578 3.649 -0.813 1.00 89.00 68 LEU A C 1
ATOM 519 O O . LEU A 1 68 ? 13.339 2.687 -0.868 1.00 89.00 68 LEU A O 1
ATOM 523 N N . CYS A 1 69 ? 12.065 4.096 0.338 1.00 87.19 69 CYS A N 1
ATOM 524 C CA . CYS A 1 69 ? 12.363 3.492 1.640 1.00 87.19 69 CYS A CA 1
ATOM 525 C C . CYS A 1 69 ? 11.951 2.012 1.671 1.00 87.19 69 CYS A C 1
ATOM 527 O O . CYS A 1 69 ? 12.767 1.147 1.982 1.00 87.19 69 CYS A O 1
ATOM 529 N N . SER A 1 70 ? 10.718 1.713 1.245 1.00 89.38 70 SER A N 1
ATOM 530 C CA . SER A 1 70 ? 10.210 0.335 1.178 1.00 89.38 70 SER A CA 1
ATOM 531 C C . SER A 1 70 ? 10.964 -0.535 0.186 1.00 89.38 70 SER A C 1
ATOM 533 O O . SER A 1 70 ? 11.152 -1.726 0.421 1.00 89.38 70 SER A O 1
ATOM 535 N N . PHE A 1 71 ? 11.406 0.040 -0.930 1.00 91.06 71 PHE A N 1
ATOM 536 C CA . PHE A 1 71 ? 12.226 -0.668 -1.899 1.00 91.06 71 PHE A CA 1
ATOM 537 C C . PHE A 1 71 ? 13.614 -0.985 -1.334 1.00 91.06 71 PHE A C 1
ATOM 539 O O . PHE A 1 71 ? 14.042 -2.130 -1.455 1.00 91.06 71 PHE A O 1
ATOM 546 N N . SER A 1 72 ? 14.278 -0.023 -0.679 1.00 88.56 72 SER A N 1
ATOM 547 C CA . SER A 1 72 ? 15.591 -0.229 -0.045 1.00 88.56 72 SER A CA 1
ATOM 548 C C . SER A 1 72 ? 15.541 -1.393 0.941 1.00 88.56 72 SER A C 1
ATOM 550 O O . SER A 1 72 ? 16.235 -2.396 0.748 1.00 88.56 72 SER A O 1
ATOM 552 N N . GLU A 1 73 ? 14.628 -1.323 1.917 1.00 88.25 73 GLU A N 1
ATOM 553 C CA . GLU A 1 73 ? 14.480 -2.359 2.940 1.00 88.25 73 GLU A CA 1
ATOM 554 C C . GLU A 1 73 ? 14.165 -3.718 2.306 1.00 88.25 73 GLU A C 1
ATOM 556 O O . GLU A 1 73 ? 14.839 -4.711 2.573 1.00 88.25 73 GLU A O 1
ATOM 561 N N . MET A 1 74 ? 13.195 -3.774 1.390 1.00 86.50 74 MET A N 1
ATOM 562 C CA . MET A 1 74 ? 12.791 -5.035 0.773 1.00 86.50 74 MET A CA 1
ATOM 563 C C . MET A 1 74 ? 13.910 -5.670 -0.060 1.00 86.50 74 MET A C 1
ATOM 565 O O . MET A 1 74 ? 14.055 -6.893 -0.057 1.00 86.50 74 MET A O 1
ATOM 569 N N . THR A 1 75 ? 14.716 -4.875 -0.771 1.00 88.50 75 THR A N 1
ATOM 570 C CA . THR A 1 75 ? 15.852 -5.417 -1.534 1.00 88.50 75 THR A CA 1
ATOM 571 C C . THR A 1 75 ? 16.982 -5.936 -0.652 1.00 88.50 75 THR A C 1
ATOM 573 O O . THR A 1 75 ? 17.725 -6.810 -1.103 1.00 88.50 75 THR A O 1
ATOM 576 N N . THR A 1 76 ? 17.087 -5.433 0.579 1.00 86.69 76 THR A N 1
ATOM 577 C CA . THR A 1 76 ? 18.041 -5.896 1.591 1.00 86.69 76 THR A CA 1
ATOM 578 C C . THR A 1 76 ? 17.536 -7.157 2.292 1.00 86.69 76 THR A C 1
ATOM 580 O O . THR A 1 76 ? 18.280 -8.128 2.407 1.00 86.69 76 THR A O 1
ATOM 583 N N . THR A 1 77 ? 16.264 -7.186 2.698 1.00 84.69 77 THR A N 1
ATOM 584 C CA . THR A 1 77 ? 15.648 -8.328 3.394 1.00 84.69 77 THR A CA 1
ATOM 585 C C . THR A 1 77 ? 15.410 -9.525 2.470 1.00 84.69 77 THR A C 1
ATOM 587 O O . THR A 1 77 ? 15.554 -10.669 2.895 1.00 84.69 77 THR A O 1
ATOM 590 N N . LEU A 1 78 ? 15.060 -9.288 1.199 1.00 86.25 78 LEU A N 1
ATOM 591 C CA . LEU A 1 78 ? 14.707 -10.327 0.221 1.00 86.25 78 LEU A CA 1
ATOM 592 C C . LEU A 1 78 ? 15.631 -10.273 -1.017 1.00 86.25 78 LEU A C 1
ATOM 594 O O . LEU A 1 78 ? 15.158 -9.984 -2.127 1.00 86.25 78 LEU A O 1
ATOM 598 N N . PRO A 1 79 ? 16.943 -10.552 -0.863 1.00 86.75 79 PRO A N 1
ATOM 599 C CA . PRO A 1 79 ? 17.949 -10.329 -1.906 1.00 86.75 79 PRO A CA 1
ATOM 600 C C . PRO A 1 79 ? 17.895 -11.352 -3.048 1.00 86.75 79 PRO A C 1
ATOM 602 O O . PRO A 1 79 ? 18.385 -11.073 -4.141 1.00 86.75 79 PRO A O 1
ATOM 605 N N . GLU A 1 80 ? 17.281 -12.520 -2.832 1.00 86.31 80 GLU A N 1
ATOM 606 C CA . GLU A 1 80 ? 17.183 -13.597 -3.834 1.00 86.31 80 GLU A CA 1
ATOM 607 C C . GLU A 1 80 ? 16.347 -13.206 -5.063 1.00 86.31 80 GLU A C 1
ATOM 609 O O . GLU A 1 80 ? 16.384 -13.870 -6.101 1.00 86.31 80 GLU A O 1
ATOM 614 N N . ARG A 1 81 ? 15.569 -12.124 -4.955 1.00 85.81 81 ARG A N 1
ATOM 615 C CA . ARG A 1 81 ? 14.685 -11.636 -6.008 1.00 85.81 81 ARG A CA 1
ATOM 616 C C . ARG A 1 81 ? 15.302 -10.464 -6.757 1.00 85.81 81 ARG A C 1
ATOM 618 O O . ARG A 1 81 ? 15.755 -9.482 -6.174 1.00 85.81 81 ARG A O 1
ATOM 625 N N . ASN A 1 82 ? 15.176 -10.506 -8.080 1.00 88.31 82 ASN A N 1
ATOM 626 C CA . ASN A 1 82 ? 15.397 -9.335 -8.919 1.00 88.31 82 ASN A CA 1
ATOM 627 C C . ASN A 1 82 ? 14.186 -8.385 -8.855 1.00 88.31 82 ASN A C 1
ATOM 629 O O . ASN A 1 82 ? 13.207 -8.549 -9.590 1.00 88.31 82 ASN A O 1
ATOM 633 N N . TRP A 1 83 ? 14.248 -7.412 -7.949 1.00 90.25 83 TRP A N 1
ATOM 634 C CA . TRP A 1 83 ? 13.258 -6.344 -7.825 1.00 90.25 83 TRP A CA 1
ATOM 635 C C . TRP A 1 83 ? 13.575 -5.178 -8.763 1.00 90.25 83 TRP A C 1
ATOM 637 O O . TRP A 1 83 ? 14.700 -4.678 -8.773 1.00 90.25 83 TRP A O 1
ATOM 647 N N . ARG A 1 84 ? 12.572 -4.692 -9.504 1.00 92.00 84 ARG A N 1
ATOM 648 C CA . ARG A 1 84 ? 12.698 -3.505 -10.364 1.00 92.00 84 ARG A CA 1
ATOM 649 C C . ARG A 1 84 ? 11.675 -2.452 -9.962 1.00 92.00 84 ARG A C 1
ATOM 651 O O . ARG A 1 84 ? 10.493 -2.601 -10.260 1.00 92.00 84 ARG A O 1
ATOM 658 N N . LEU A 1 85 ? 12.123 -1.374 -9.322 1.00 93.81 85 LEU A N 1
ATOM 659 C CA . LEU A 1 85 ? 11.270 -0.216 -9.069 1.00 93.81 85 LEU A CA 1
ATOM 660 C C . LEU A 1 85 ? 11.188 0.650 -10.331 1.00 93.81 85 LEU A C 1
ATOM 662 O O . LEU A 1 85 ? 12.177 1.239 -10.766 1.00 93.81 85 LEU A O 1
ATOM 666 N N . ILE A 1 86 ? 9.995 0.705 -10.918 1.00 94.00 86 ILE A N 1
ATOM 667 C CA . ILE A 1 86 ? 9.664 1.516 -12.087 1.00 94.00 86 ILE A CA 1
ATOM 668 C C . ILE A 1 86 ? 9.010 2.804 -11.592 1.00 94.00 86 ILE A C 1
ATOM 670 O O . ILE A 1 86 ? 7.854 2.816 -11.153 1.00 94.00 86 ILE A O 1
ATOM 674 N N . ALA A 1 87 ? 9.765 3.895 -11.675 1.00 92.75 87 ALA A N 1
ATOM 675 C CA . ALA A 1 87 ? 9.318 5.223 -11.313 1.00 92.75 87 ALA A CA 1
ATOM 676 C C . ALA A 1 87 ? 8.553 5.886 -12.455 1.00 92.75 87 ALA A C 1
ATOM 678 O O . ALA A 1 87 ? 9.132 6.318 -13.453 1.00 92.75 87 ALA A O 1
ATOM 679 N N . VAL A 1 88 ? 7.230 5.937 -12.310 1.00 92.06 88 VAL A N 1
ATOM 680 C CA . VAL A 1 88 ? 6.329 6.618 -13.239 1.00 92.06 88 VAL A CA 1
ATOM 681 C C . VAL A 1 88 ? 6.047 8.020 -12.712 1.00 92.06 88 VAL A C 1
ATOM 683 O O . VAL A 1 88 ? 5.427 8.184 -11.661 1.00 92.06 88 VAL A O 1
ATOM 686 N N . ASP A 1 89 ? 6.507 9.029 -13.438 1.00 88.00 89 ASP A N 1
ATOM 687 C CA . ASP A 1 89 ? 6.371 10.426 -13.040 1.00 88.00 89 ASP A CA 1
ATOM 688 C C . ASP A 1 89 ? 5.266 11.092 -13.869 1.00 88.00 89 ASP A C 1
ATOM 690 O O . ASP A 1 89 ? 5.266 11.020 -15.100 1.00 88.00 89 ASP A O 1
ATOM 694 N N . VAL A 1 90 ? 4.299 11.713 -13.189 1.00 83.56 90 VAL A N 1
ATOM 695 C CA . VAL A 1 90 ? 3.139 12.358 -13.818 1.00 83.56 90 VAL A CA 1
ATOM 696 C C . VAL A 1 90 ? 3.190 13.859 -13.573 1.00 83.56 90 VAL A C 1
ATOM 698 O O . VAL A 1 90 ? 3.189 14.314 -12.429 1.00 83.56 90 VAL A O 1
ATOM 701 N N . LEU A 1 91 ? 3.181 14.626 -14.662 1.00 72.12 91 LEU A N 1
ATOM 702 C CA . LEU A 1 91 ? 3.098 16.082 -14.626 1.00 72.12 91 LEU A CA 1
ATOM 703 C C . LEU A 1 91 ? 1.758 16.538 -14.042 1.00 72.12 91 LEU A C 1
ATOM 705 O O . LEU A 1 91 ? 0.692 16.187 -14.556 1.00 72.12 91 LEU A O 1
ATOM 709 N N . ARG A 1 92 ? 1.804 17.386 -13.009 1.00 63.75 92 ARG A N 1
ATOM 710 C CA . ARG A 1 92 ? 0.620 17.985 -12.367 1.00 63.75 92 ARG A CA 1
ATOM 711 C C . ARG A 1 92 ? -0.170 18.972 -13.231 1.00 63.75 92 ARG A C 1
ATOM 713 O O . ARG A 1 92 ? -1.211 19.440 -12.779 1.00 63.75 92 ARG A O 1
ATOM 720 N N . LEU A 1 93 ? 0.245 19.245 -14.472 1.00 54.41 93 LEU A N 1
ATOM 721 C CA . LEU A 1 93 ? -0.494 20.096 -15.422 1.00 54.41 93 LEU A CA 1
ATOM 722 C C . LEU A 1 93 ? -1.959 19.655 -15.612 1.00 54.41 93 LEU A C 1
ATOM 724 O O . LEU A 1 93 ? -2.811 20.464 -15.970 1.00 54.41 93 LEU A O 1
ATOM 728 N N . ILE A 1 94 ? -2.271 18.393 -15.311 1.00 52.88 94 ILE A N 1
ATOM 729 C CA . ILE A 1 94 ? -3.635 17.872 -15.223 1.00 52.88 94 ILE A CA 1
ATOM 730 C C . ILE A 1 94 ? -4.196 18.098 -13.804 1.00 52.88 94 ILE A C 1
ATOM 732 O O . ILE A 1 94 ? -4.496 17.148 -13.079 1.00 52.88 94 ILE A O 1
ATOM 736 N N . ASN A 1 95 ? -4.305 19.357 -13.369 1.00 47.97 95 ASN A N 1
ATOM 737 C CA . ASN A 1 95 ? -4.946 19.697 -12.098 1.00 47.97 95 ASN A CA 1
ATOM 738 C C . ASN A 1 95 ? -6.423 20.043 -12.355 1.00 47.97 95 ASN A C 1
ATOM 740 O O . ASN A 1 95 ? -6.698 21.112 -12.906 1.00 47.97 95 ASN A O 1
ATOM 744 N N . PRO A 1 96 ? -7.388 19.172 -12.007 1.00 49.97 96 PRO A N 1
ATOM 745 C CA . PRO A 1 96 ? -8.794 19.534 -12.105 1.00 49.97 96 PRO A CA 1
ATOM 746 C C . PRO A 1 96 ? -9.071 20.747 -11.205 1.00 49.97 96 PRO A C 1
ATOM 748 O O . PRO A 1 96 ? -8.571 20.830 -10.084 1.00 49.97 96 PRO A O 1
ATOM 751 N N . LEU A 1 97 ? -9.871 21.688 -11.714 1.00 47.62 97 LEU A N 1
ATOM 752 C CA . LEU A 1 97 ? -10.251 22.940 -11.041 1.00 47.62 97 LEU A CA 1
ATOM 753 C C . LEU A 1 97 ? -10.960 22.722 -9.688 1.00 47.62 97 LEU A C 1
ATOM 755 O O . LEU A 1 97 ? -11.029 23.644 -8.882 1.00 47.62 97 LEU A O 1
ATOM 759 N N . GLU A 1 98 ? -11.421 21.500 -9.408 1.00 46.53 98 GLU A N 1
ATOM 760 C CA . GLU A 1 98 ? -11.956 21.079 -8.115 1.00 46.53 98 GLU A CA 1
ATOM 761 C C . GLU A 1 98 ? -11.178 19.876 -7.566 1.00 46.53 98 GLU A C 1
ATOM 763 O O . GLU A 1 98 ? -10.717 19.018 -8.325 1.00 46.53 98 GLU A O 1
ATOM 768 N N . SER A 1 99 ? -11.049 19.795 -6.236 1.00 48.12 99 SER A N 1
ATOM 769 C CA . SER A 1 99 ? -10.304 18.763 -5.501 1.00 48.12 99 SER A CA 1
ATOM 770 C C . SER A 1 99 ? -10.937 17.370 -5.624 1.00 48.12 99 SER A C 1
ATOM 772 O O . SER A 1 99 ? -11.425 16.785 -4.657 1.00 48.12 99 SER A O 1
ATOM 774 N N . THR A 1 100 ? -10.932 16.794 -6.818 1.00 62.66 100 THR A N 1
ATOM 775 C CA . THR A 1 100 ? -11.446 15.451 -7.057 1.00 62.66 100 THR A CA 1
ATOM 776 C C . THR A 1 100 ? -10.320 14.449 -6.815 1.00 62.66 100 THR A C 1
ATOM 778 O O . THR A 1 100 ? -9.589 14.049 -7.716 1.00 62.66 100 THR A O 1
ATOM 781 N N . MET A 1 101 ? -10.168 14.019 -5.557 1.00 70.88 101 MET A N 1
ATOM 782 C CA . MET A 1 101 ? -9.270 12.919 -5.164 1.00 70.88 101 MET A CA 1
ATOM 783 C C . MET A 1 101 ? -9.411 11.706 -6.105 1.00 70.88 101 MET A C 1
ATOM 785 O O . MET A 1 101 ? -8.421 11.102 -6.506 1.00 70.88 101 MET A O 1
ATOM 789 N N . TYR A 1 102 ? -10.640 11.420 -6.546 1.00 74.44 102 TYR A N 1
ATOM 790 C CA . TYR A 1 102 ? -10.957 10.380 -7.526 1.00 74.44 102 TYR A CA 1
ATOM 791 C C . TYR A 1 102 ? -10.224 10.529 -8.861 1.00 74.44 102 TYR A C 1
ATOM 793 O O . TYR A 1 102 ? -9.785 9.520 -9.407 1.00 74.44 102 TYR A O 1
ATOM 801 N N . PHE A 1 103 ? -10.074 11.750 -9.379 1.00 80.56 103 PHE A N 1
ATOM 802 C CA . PHE A 1 103 ? -9.380 11.989 -10.640 1.00 80.56 103 PHE A CA 1
ATOM 803 C C . PHE A 1 103 ? -7.883 11.718 -10.505 1.00 80.56 103 PHE A C 1
ATOM 805 O O . PHE A 1 103 ? -7.312 11.019 -11.335 1.00 80.56 103 PHE A O 1
ATOM 812 N N . LYS A 1 104 ? -7.256 12.190 -9.419 1.00 79.81 104 LYS A N 1
ATOM 813 C CA . LYS A 1 104 ? -5.835 11.913 -9.145 1.00 79.81 104 LYS A CA 1
ATOM 814 C C . LYS A 1 104 ? -5.572 10.413 -9.044 1.00 79.81 104 LYS A C 1
ATOM 816 O O . LYS A 1 104 ? -4.611 9.927 -9.629 1.00 79.81 104 LYS A O 1
ATOM 821 N N . ILE A 1 105 ? -6.455 9.671 -8.377 1.00 85.00 105 ILE A N 1
ATOM 822 C CA . ILE A 1 105 ? -6.326 8.215 -8.298 1.00 85.00 105 ILE A CA 1
ATOM 823 C C . ILE A 1 105 ? -6.506 7.578 -9.685 1.00 85.00 105 ILE A C 1
ATOM 825 O O . ILE A 1 105 ? -5.669 6.779 -10.087 1.00 85.00 105 ILE A O 1
ATOM 829 N N . ALA A 1 106 ? -7.522 7.975 -10.460 1.00 88.19 106 ALA A N 1
ATOM 830 C CA . ALA A 1 106 ? -7.729 7.464 -11.822 1.00 88.19 106 ALA A CA 1
ATOM 831 C C . ALA A 1 106 ? -6.498 7.681 -12.718 1.00 88.19 106 ALA A C 1
ATOM 833 O O . ALA A 1 106 ? -6.046 6.762 -13.399 1.00 88.19 106 ALA A O 1
ATOM 834 N N . VAL A 1 107 ? -5.925 8.888 -12.682 1.00 89.19 107 VAL A N 1
ATOM 835 C CA . VAL A 1 107 ? -4.703 9.228 -13.417 1.00 89.19 107 VAL A CA 1
ATOM 836 C C . VAL A 1 107 ? -3.541 8.353 -12.955 1.00 89.19 107 VAL A C 1
ATOM 838 O O . VAL A 1 107 ? -2.834 7.801 -13.796 1.00 89.19 107 VAL A O 1
ATOM 841 N N . ALA A 1 108 ? -3.367 8.167 -11.643 1.00 90.50 108 ALA A N 1
ATOM 842 C CA . ALA A 1 108 ? -2.318 7.304 -11.115 1.00 90.50 108 ALA A CA 1
ATOM 843 C C . ALA A 1 108 ? -2.454 5.867 -11.634 1.00 90.50 108 ALA A C 1
ATOM 845 O O . ALA A 1 108 ? -1.493 5.323 -12.173 1.00 90.50 108 ALA A O 1
ATOM 846 N N . PHE A 1 109 ? -3.648 5.275 -11.557 1.00 92.44 109 PHE A N 1
ATOM 847 C CA . PHE A 1 109 ? -3.898 3.932 -12.082 1.00 92.44 109 PHE A CA 1
ATOM 848 C C . PHE A 1 109 ? -3.641 3.845 -13.585 1.00 92.44 109 PHE A C 1
ATOM 850 O O . PHE A 1 109 ? -2.976 2.917 -14.034 1.00 92.44 109 PHE A O 1
ATOM 857 N N . TRP A 1 110 ? -4.096 4.819 -14.370 1.00 94.12 110 TRP A N 1
ATOM 858 C CA . TRP A 1 110 ? -3.899 4.805 -15.819 1.00 94.12 110 TRP A CA 1
ATOM 859 C C . TRP A 1 110 ? -2.413 4.882 -16.212 1.00 94.12 110 TRP A C 1
ATOM 861 O O . TRP A 1 110 ? -1.936 4.107 -17.043 1.00 94.12 110 TRP A O 1
ATOM 871 N N . PHE A 1 111 ? -1.634 5.755 -15.566 1.00 94.12 111 PHE A N 1
ATOM 872 C CA . PHE A 1 111 ? -0.187 5.825 -15.793 1.00 94.12 111 PHE A CA 1
ATOM 873 C C . PHE A 1 111 ? 0.550 4.585 -15.267 1.00 94.12 111 PHE A C 1
ATOM 875 O O . PHE A 1 111 ? 1.469 4.099 -15.934 1.00 94.12 111 PHE A O 1
ATOM 882 N N . ALA A 1 112 ? 0.123 4.020 -14.134 1.00 94.31 112 ALA A N 1
ATOM 883 C CA . ALA A 1 112 ? 0.651 2.752 -13.640 1.00 94.31 112 ALA A CA 1
ATOM 884 C C . ALA A 1 112 ? 0.384 1.602 -14.623 1.00 94.31 112 ALA A C 1
ATOM 886 O O . ALA A 1 112 ? 1.282 0.808 -14.899 1.00 94.31 112 ALA A O 1
ATOM 887 N N . GLY A 1 113 ? -0.813 1.554 -15.218 1.00 93.75 113 GLY A N 1
ATOM 888 C CA . GLY A 1 113 ? -1.209 0.563 -16.219 1.00 93.75 113 GLY A CA 1
ATOM 889 C C . GLY A 1 113 ? -0.321 0.577 -17.464 1.00 93.75 113 GLY A C 1
ATOM 890 O O . GLY A 1 113 ? -0.038 -0.471 -18.042 1.00 93.75 113 GLY A O 1
ATOM 891 N N . ARG A 1 114 ? 0.216 1.739 -17.848 1.00 93.69 114 ARG A N 1
ATOM 892 C CA . ARG A 1 114 ? 1.212 1.828 -18.928 1.00 93.69 114 ARG A CA 1
ATOM 893 C C . ARG A 1 114 ? 2.562 1.232 -18.545 1.00 93.69 114 ARG A C 1
ATOM 895 O O . ARG A 1 114 ? 3.295 0.793 -19.429 1.00 93.69 114 ARG A O 1
ATOM 902 N N . GLY A 1 115 ? 2.905 1.245 -17.257 1.00 92.06 115 GLY A N 1
ATOM 903 C CA . GLY A 1 115 ? 4.154 0.701 -16.725 1.00 92.06 115 GLY A CA 1
ATOM 904 C C . GLY A 1 115 ? 5.414 1.318 -17.336 1.00 92.06 115 GLY A C 1
ATOM 905 O O . GLY A 1 115 ? 6.462 0.676 -17.313 1.00 92.06 115 GLY A O 1
ATOM 906 N N . LYS A 1 116 ? 5.312 2.517 -17.929 1.00 94.06 116 LYS A N 1
ATOM 907 C CA . LYS A 1 116 ? 6.422 3.240 -18.559 1.00 94.06 116 LYS A CA 1
ATOM 908 C C . LYS A 1 116 ? 7.016 4.214 -17.552 1.00 94.06 116 LYS A C 1
ATOM 910 O O . LYS A 1 116 ? 6.345 5.164 -17.160 1.00 94.06 116 LYS A O 1
ATOM 915 N N . GLY A 1 117 ? 8.270 4.003 -17.178 1.00 92.12 117 GLY A N 1
ATOM 916 C CA . GLY A 1 117 ? 8.944 4.825 -16.179 1.00 92.12 117 GLY A CA 1
ATOM 917 C C . GLY A 1 117 ? 10.453 4.628 -16.176 1.00 92.12 117 GLY A C 1
ATOM 918 O O . GLY A 1 117 ? 10.997 3.883 -16.992 1.00 92.12 117 GLY A O 1
ATOM 919 N N . ARG A 1 118 ? 11.134 5.306 -15.258 1.00 91.81 118 ARG A N 1
ATOM 920 C CA . ARG A 1 118 ? 12.583 5.184 -15.056 1.00 91.81 118 ARG A CA 1
ATOM 921 C C . ARG A 1 118 ? 12.873 4.049 -14.081 1.00 91.81 118 ARG A C 1
ATOM 923 O O . ARG A 1 118 ? 12.161 3.902 -13.091 1.00 91.81 118 ARG A O 1
ATOM 930 N N . ILE A 1 119 ? 13.895 3.241 -14.347 1.00 90.50 119 ILE A N 1
ATOM 931 C CA . ILE A 1 119 ? 14.376 2.277 -13.349 1.00 90.50 119 ILE A CA 1
ATOM 932 C C . ILE A 1 119 ? 15.146 3.039 -12.277 1.00 90.50 119 ILE A C 1
ATOM 934 O O . ILE A 1 119 ? 16.067 3.786 -12.597 1.00 90.50 119 ILE A O 1
ATOM 938 N N . VAL A 1 120 ? 14.786 2.815 -11.017 1.00 86.94 120 VAL A N 1
ATOM 939 C CA . VAL A 1 120 ? 15.553 3.313 -9.873 1.00 86.94 120 VAL A CA 1
ATOM 940 C C . VAL A 1 120 ? 16.694 2.338 -9.576 1.00 86.94 120 VAL A C 1
ATOM 942 O O . VAL A 1 120 ? 16.454 1.141 -9.400 1.00 86.94 120 VAL A O 1
ATOM 945 N N . SER A 1 121 ? 17.935 2.833 -9.544 1.00 75.12 121 SER A N 1
ATOM 946 C CA . SER A 1 121 ? 19.106 2.034 -9.168 1.00 75.12 121 SER A CA 1
ATOM 947 C C . SER A 1 121 ? 19.204 1.879 -7.650 1.00 75.12 121 SER A C 1
ATOM 949 O O . SER A 1 121 ? 18.850 2.789 -6.897 1.00 75.12 121 SER A O 1
ATOM 951 N N . LYS A 1 122 ? 19.739 0.736 -7.202 1.00 63.81 122 LYS A N 1
ATOM 952 C CA . LYS A 1 122 ? 20.012 0.467 -5.781 1.00 63.81 122 LYS A CA 1
ATOM 953 C C . LYS A 1 122 ? 21.028 1.444 -5.169 1.00 63.81 122 LYS A C 1
ATOM 955 O O . LYS A 1 122 ? 21.054 1.588 -3.960 1.00 63.81 122 LYS A O 1
ATOM 960 N N . GLU A 1 123 ? 21.853 2.119 -5.976 1.00 53.09 123 GLU A N 1
ATOM 961 C CA . GLU A 1 123 ? 22.857 3.079 -5.483 1.00 53.09 123 GLU A CA 1
ATOM 962 C C . GLU A 1 123 ? 22.310 4.503 -5.276 1.00 53.09 123 GLU A C 1
ATOM 964 O O . GLU A 1 123 ? 23.017 5.358 -4.759 1.00 53.09 123 GLU A O 1
ATOM 969 N N . SER A 1 124 ? 21.063 4.781 -5.673 1.00 50.56 124 SER A N 1
ATOM 970 C CA . SER A 1 124 ? 20.439 6.106 -5.498 1.00 50.56 124 SER A CA 1
ATOM 971 C C . SER A 1 124 ? 19.753 6.302 -4.137 1.00 50.56 124 SER A C 1
ATOM 973 O O . SER A 1 124 ? 19.147 7.346 -3.898 1.00 50.56 124 SER A O 1
ATOM 975 N N . SER A 1 125 ? 19.830 5.308 -3.248 1.00 47.31 125 SER A N 1
ATOM 976 C CA . SER A 1 125 ? 19.153 5.269 -1.951 1.00 47.31 125 SER A CA 1
ATOM 977 C C . SER A 1 125 ? 20.126 5.481 -0.788 1.00 47.31 125 SER A C 1
ATOM 979 O O . SER A 1 125 ? 20.533 4.523 -0.134 1.00 47.31 125 SER A O 1
ATOM 981 N N . ASP A 1 126 ? 20.454 6.739 -0.485 1.00 52.12 126 ASP A N 1
ATOM 982 C CA . ASP A 1 126 ? 20.942 7.104 0.852 1.00 52.12 126 ASP A CA 1
ATOM 983 C C . ASP A 1 126 ? 19.770 6.984 1.840 1.00 52.12 126 ASP A C 1
ATOM 985 O O . ASP A 1 126 ? 19.030 7.934 2.110 1.00 52.12 126 ASP A O 1
ATOM 989 N N . GLU A 1 127 ? 19.566 5.769 2.344 1.00 52.41 127 GLU A N 1
ATOM 990 C CA . GLU A 1 127 ? 18.461 5.387 3.225 1.00 52.41 127 GLU A CA 1
ATOM 991 C C . GLU A 1 127 ? 18.278 6.300 4.462 1.00 52.41 127 GLU A C 1
ATOM 993 O O . GLU A 1 127 ? 17.130 6.643 4.766 1.00 52.41 127 GLU A O 1
ATOM 998 N N . PRO A 1 128 ? 19.344 6.777 5.148 1.00 49.03 128 PRO A N 1
ATOM 999 C CA . PRO A 1 128 ? 19.198 7.684 6.290 1.00 49.03 128 PRO A CA 1
ATOM 1000 C C . PRO A 1 128 ? 18.644 9.058 5.886 1.00 49.03 128 PRO A C 1
ATOM 1002 O O . PRO A 1 128 ? 17.713 9.560 6.514 1.00 49.03 128 PRO A O 1
ATOM 1005 N N . ALA A 1 129 ? 19.152 9.631 4.790 1.00 55.22 129 ALA A N 1
ATOM 1006 C CA . ALA A 1 129 ? 18.746 10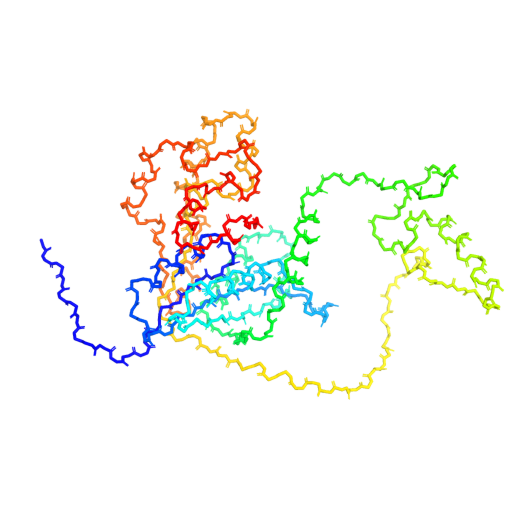.951 4.308 1.00 55.22 129 ALA A CA 1
ATOM 1007 C C . ALA A 1 129 ? 17.302 10.954 3.776 1.00 55.22 129 ALA A C 1
ATOM 1009 O O . ALA A 1 129 ? 16.570 11.931 3.934 1.00 55.22 129 ALA A O 1
ATOM 1010 N N . MET A 1 130 ? 16.855 9.845 3.173 1.00 61.53 130 MET A N 1
ATOM 1011 C CA . MET A 1 130 ? 15.472 9.701 2.706 1.00 61.53 130 MET A CA 1
ATOM 1012 C C . MET A 1 130 ? 14.468 9.566 3.856 1.00 61.53 130 MET A C 1
ATOM 1014 O O . MET A 1 130 ? 13.362 10.097 3.754 1.00 61.53 130 MET A O 1
ATOM 1018 N N . LYS A 1 131 ? 14.845 8.896 4.953 1.00 56.69 131 LYS A N 1
ATOM 1019 C CA . LYS A 1 131 ? 14.017 8.772 6.164 1.00 56.69 131 LYS A CA 1
ATOM 1020 C C . LYS A 1 131 ? 13.860 10.108 6.886 1.00 56.69 131 LYS A C 1
ATOM 1022 O O . LYS A 1 131 ? 12.740 10.464 7.246 1.00 56.69 131 LYS A O 1
ATOM 1027 N N . GLU A 1 132 ? 14.946 10.866 7.038 1.00 57.81 132 GLU A N 1
ATOM 1028 C CA . GLU A 1 132 ? 14.900 12.234 7.574 1.00 57.81 132 GLU A CA 1
ATOM 1029 C C . GLU A 1 132 ? 13.992 13.121 6.712 1.00 57.81 132 GLU A C 1
ATOM 1031 O O . GLU A 1 132 ? 13.040 13.710 7.223 1.00 57.81 132 GLU A O 1
ATOM 1036 N N . ALA A 1 133 ? 14.175 13.100 5.388 1.00 57.75 133 ALA A N 1
ATOM 1037 C CA . ALA A 1 133 ? 13.336 13.854 4.457 1.00 57.75 133 ALA A CA 1
ATOM 1038 C C . ALA A 1 133 ? 11.859 13.412 4.451 1.00 57.75 133 ALA A C 1
ATOM 1040 O O . ALA A 1 133 ? 10.979 14.221 4.145 1.00 57.75 133 ALA A O 1
ATOM 1041 N N . TYR A 1 134 ? 11.566 12.141 4.750 1.00 58.25 134 TYR A N 1
ATOM 1042 C CA . TYR A 1 134 ? 10.194 11.648 4.873 1.00 58.25 134 TYR A CA 1
ATOM 1043 C C . TYR A 1 134 ? 9.536 12.136 6.157 1.00 58.25 134 TYR A C 1
ATOM 1045 O O . TYR A 1 134 ? 8.460 12.726 6.083 1.00 58.25 134 TYR A O 1
ATOM 1053 N N . ASN A 1 135 ? 10.200 11.954 7.301 1.00 56.72 135 ASN A N 1
ATOM 1054 C CA . ASN A 1 135 ? 9.682 12.355 8.608 1.00 56.72 135 ASN A CA 1
ATOM 1055 C C . ASN A 1 135 ? 9.486 13.880 8.692 1.00 56.72 135 ASN A C 1
ATOM 1057 O O . ASN A 1 135 ? 8.432 14.347 9.124 1.00 56.72 135 ASN A O 1
ATOM 1061 N N . GLU A 1 136 ? 10.434 14.665 8.163 1.00 56.22 136 GLU A N 1
ATOM 1062 C CA . GLU A 1 136 ? 10.307 16.127 8.066 1.00 56.22 136 GLU A CA 1
ATOM 1063 C C . GLU A 1 136 ? 9.098 16.566 7.221 1.00 56.22 136 GLU A C 1
ATOM 1065 O O . GLU A 1 136 ? 8.476 17.595 7.498 1.00 56.22 136 GLU A O 1
ATOM 1070 N N . LYS A 1 137 ? 8.731 15.793 6.189 1.00 50.94 137 LYS A N 1
ATOM 1071 C CA . LYS A 1 137 ? 7.593 16.104 5.310 1.00 50.94 137 LYS A CA 1
ATOM 1072 C C . LYS A 1 137 ? 6.264 15.538 5.819 1.00 50.94 137 LYS A C 1
ATOM 1074 O O . LYS A 1 137 ? 5.241 16.206 5.643 1.00 50.94 137 LYS A O 1
ATOM 1079 N N . SER A 1 138 ? 6.229 14.376 6.474 1.00 44.62 138 SER A N 1
ATOM 1080 C CA . SER A 1 138 ? 5.000 13.823 7.069 1.00 44.62 138 SER A CA 1
ATOM 1081 C C . SER A 1 138 ? 4.459 14.721 8.186 1.00 44.62 138 SER A C 1
ATOM 1083 O O . SER A 1 138 ? 3.250 14.958 8.250 1.00 44.62 138 SER A O 1
ATOM 1085 N N . ASP A 1 139 ? 5.343 15.344 8.969 1.00 43.41 139 ASP A N 1
ATOM 1086 C CA . ASP A 1 139 ? 4.966 16.289 10.030 1.00 43.41 139 ASP A CA 1
ATOM 1087 C C . ASP A 1 139 ? 4.319 17.579 9.495 1.00 43.41 139 ASP A C 1
ATOM 1089 O O . ASP A 1 139 ? 3.507 18.214 10.175 1.00 43.41 139 ASP A O 1
ATOM 1093 N N . THR A 1 140 ? 4.587 17.950 8.237 1.00 41.31 140 THR A N 1
ATOM 1094 C CA . THR A 1 140 ? 3.951 19.122 7.604 1.00 41.31 140 THR A CA 1
ATOM 1095 C C . THR A 1 140 ? 2.511 18.885 7.135 1.00 41.31 140 THR A C 1
ATOM 1097 O O . THR A 1 140 ? 1.799 19.855 6.862 1.00 41.31 140 THR A O 1
ATOM 1100 N N . SER A 1 141 ? 2.043 17.630 7.098 1.00 36.59 141 SER A N 1
ATOM 1101 C CA . SER A 1 141 ? 0.697 17.267 6.617 1.00 36.59 141 SER A CA 1
ATOM 1102 C C . SER A 1 141 ? -0.346 17.156 7.740 1.00 36.59 141 SER A C 1
ATOM 1104 O O . SER A 1 141 ? -1.539 17.303 7.482 1.00 36.59 141 SER A O 1
ATOM 1106 N N . ASN A 1 142 ? 0.088 16.982 8.994 1.00 32.47 142 ASN A N 1
ATOM 1107 C CA . ASN A 1 142 ? -0.784 16.668 10.135 1.00 32.47 142 ASN A CA 1
ATOM 1108 C C . ASN A 1 142 ? -1.090 17.843 11.082 1.00 32.47 142 ASN A C 1
ATOM 1110 O O . ASN A 1 142 ? -1.473 17.634 12.229 1.00 32.47 142 ASN A O 1
ATOM 1114 N N . ASN A 1 143 ? -0.987 19.098 10.630 1.00 32.50 143 ASN A N 1
ATOM 1115 C CA . ASN A 1 143 ? -1.310 20.237 11.497 1.00 32.50 143 ASN A CA 1
ATOM 1116 C C . ASN A 1 143 ? -2.133 21.327 10.801 1.00 32.50 143 ASN A C 1
ATOM 1118 O O . ASN A 1 143 ? -1.675 22.446 10.548 1.00 32.50 143 ASN A O 1
ATOM 1122 N N . MET A 1 144 ? -3.410 21.028 10.552 1.00 36.78 144 MET A N 1
ATOM 1123 C CA . MET A 1 144 ? -4.410 22.044 10.220 1.00 36.78 144 MET A CA 1
ATOM 1124 C C . MET A 1 144 ? -5.006 22.682 11.486 1.00 36.78 144 MET A C 1
ATOM 1126 O O . MET A 1 144 ? -6.211 22.736 11.664 1.00 36.78 144 MET A O 1
ATOM 1130 N N . THR A 1 145 ? -4.132 23.228 12.337 1.00 38.94 145 THR A N 1
ATOM 1131 C CA . THR A 1 145 ? -4.428 24.336 13.267 1.00 38.94 145 THR A CA 1
ATOM 1132 C C . THR A 1 145 ? -3.134 25.114 13.513 1.00 38.94 145 THR A C 1
ATOM 1134 O O . THR A 1 145 ? -2.470 24.991 14.539 1.00 38.94 145 THR A O 1
ATOM 1137 N N . LYS A 1 146 ? -2.726 25.912 12.522 1.00 41.38 146 LYS A N 1
ATOM 1138 C CA . LYS A 1 146 ? -1.517 26.747 12.566 1.00 41.38 146 LYS A CA 1
ATOM 1139 C C . LYS A 1 146 ? -1.633 27.840 13.642 1.00 41.38 146 LYS A C 1
ATOM 1141 O O . LYS A 1 146 ? -2.100 28.945 13.363 1.00 41.38 146 LYS A O 1
ATOM 1146 N N . ARG A 1 147 ? -1.153 27.575 14.864 1.00 45.00 147 ARG A N 1
ATOM 1147 C CA . ARG A 1 147 ? -0.724 28.647 15.781 1.00 45.00 147 ARG A CA 1
ATOM 1148 C C . ARG A 1 147 ? 0.498 29.320 15.155 1.00 45.00 147 ARG A C 1
ATOM 1150 O O . ARG A 1 147 ? 1.509 28.667 14.915 1.00 45.00 147 ARG A O 1
ATOM 1157 N N . ARG A 1 148 ? 0.404 30.618 14.849 1.00 55.75 148 ARG A N 1
ATOM 1158 C CA . ARG A 1 148 ? 1.562 31.393 14.379 1.00 55.75 148 ARG A CA 1
ATOM 1159 C C . ARG A 1 148 ? 2.629 31.387 15.480 1.00 55.75 148 ARG A C 1
ATOM 1161 O O . ARG A 1 148 ? 2.306 31.733 16.615 1.00 55.75 148 ARG A O 1
ATOM 1168 N N . GLN A 1 149 ? 3.867 31.008 15.160 1.00 63.56 149 GLN A N 1
ATOM 1169 C CA . GLN A 1 149 ? 4.977 31.083 16.116 1.00 63.56 149 GLN A CA 1
ATOM 1170 C C . GLN A 1 149 ? 5.189 32.539 16.563 1.00 63.56 149 GLN A C 1
ATOM 1172 O O . GLN A 1 149 ? 5.059 33.476 15.769 1.00 63.56 149 GLN A O 1
ATOM 1177 N N . SER A 1 150 ? 5.467 32.744 17.849 1.00 73.25 150 SER A N 1
ATOM 1178 C CA . SER A 1 150 ? 5.835 34.051 18.398 1.00 73.25 150 SER A CA 1
ATOM 1179 C C . SER A 1 150 ? 7.215 34.468 17.890 1.00 73.25 150 SER A C 1
ATOM 1181 O O . SER A 1 150 ? 8.081 33.626 17.673 1.00 73.25 150 SER A O 1
ATOM 1183 N N . CYS A 1 151 ? 7.420 35.769 17.679 1.00 76.94 151 CYS A N 1
ATOM 1184 C CA . CYS A 1 151 ? 8.727 36.316 17.317 1.00 76.94 151 CYS A CA 1
ATOM 1185 C C . CYS A 1 151 ? 9.797 35.917 18.346 1.00 76.94 151 CYS A C 1
ATOM 1187 O O . CYS A 1 151 ? 9.559 36.036 19.544 1.00 76.94 151 CYS A O 1
ATOM 1189 N N . VAL A 1 152 ? 10.985 35.524 17.878 1.00 77.06 152 VAL A N 1
ATOM 1190 C CA . VAL A 1 152 ? 12.124 35.156 18.742 1.00 77.06 152 VAL A CA 1
ATOM 1191 C C . VAL A 1 152 ? 12.699 36.320 19.569 1.00 77.06 152 VAL A C 1
ATOM 1193 O O . VAL A 1 152 ? 13.494 36.101 20.472 1.00 77.06 152 VAL A O 1
ATOM 1196 N N . CYS A 1 153 ? 12.358 37.575 19.256 1.00 75.88 153 CYS A N 1
ATOM 1197 C CA . CYS A 1 153 ? 12.905 38.724 19.979 1.00 75.88 153 CYS A CA 1
ATOM 1198 C C . CYS A 1 153 ? 12.160 38.981 21.293 1.00 75.88 153 CYS A C 1
ATOM 1200 O O . CYS A 1 153 ? 10.955 39.249 21.270 1.00 75.88 153 CYS A O 1
ATOM 1202 N N . ASP A 1 154 ? 12.906 39.013 22.398 1.00 71.44 154 ASP A N 1
ATOM 1203 C CA . ASP A 1 154 ? 12.394 39.319 23.735 1.00 71.44 154 ASP A CA 1
ATOM 1204 C C . ASP A 1 154 ? 11.615 40.644 23.771 1.00 71.44 154 ASP A C 1
ATOM 1206 O O . ASP A 1 154 ? 12.058 41.678 23.261 1.00 71.44 154 ASP A O 1
ATOM 1210 N N . GLY A 1 155 ? 10.413 40.600 24.353 1.00 74.50 155 GLY A N 1
ATOM 1211 C CA . GLY A 1 155 ? 9.498 41.744 24.442 1.00 74.50 155 GLY A CA 1
ATOM 1212 C C . GLY A 1 155 ? 8.698 42.049 23.165 1.00 74.50 155 GLY A C 1
ATOM 1213 O O . GLY A 1 155 ? 8.046 43.093 23.092 1.00 74.50 155 GLY A O 1
ATOM 1214 N N . CYS A 1 156 ? 8.722 41.181 22.144 1.00 78.38 156 CYS A N 1
ATOM 1215 C CA . CYS A 1 156 ? 7.955 41.372 20.911 1.00 78.38 156 CYS A CA 1
ATOM 1216 C C . CYS A 1 156 ? 6.623 40.600 20.908 1.00 78.38 156 CYS A C 1
ATOM 1218 O O . CYS A 1 156 ? 6.606 39.376 20.844 1.00 78.38 156 CYS A O 1
ATOM 1220 N N . ASN A 1 157 ? 5.497 41.317 20.822 1.00 78.44 157 ASN A N 1
ATOM 1221 C CA . ASN A 1 157 ? 4.155 40.710 20.755 1.00 78.44 157 ASN A CA 1
ATOM 1222 C C . ASN A 1 157 ? 3.680 40.373 19.325 1.00 78.44 157 ASN A C 1
ATOM 1224 O O . ASN A 1 157 ? 2.500 40.110 19.103 1.00 78.44 157 ASN A O 1
ATOM 1228 N N . HIS A 1 158 ? 4.570 40.412 18.329 1.00 80.19 158 HIS A N 1
ATOM 1229 C CA . HIS A 1 158 ? 4.218 40.107 16.940 1.00 80.19 158 HIS A CA 1
ATOM 1230 C C . HIS A 1 158 ? 4.494 38.638 16.612 1.00 80.19 158 HIS A C 1
ATOM 1232 O O . HIS A 1 158 ? 5.461 38.051 17.093 1.00 80.19 158 HIS A O 1
ATOM 1238 N N . SER A 1 159 ? 3.688 38.053 15.728 1.00 76.38 159 SER A N 1
ATOM 1239 C CA . SER A 1 159 ? 3.941 36.700 15.229 1.00 76.38 159 SER A CA 1
ATOM 1240 C C . SER A 1 159 ? 5.027 36.681 14.150 1.00 76.38 159 SER A C 1
ATOM 1242 O O . SER A 1 159 ? 5.098 37.581 13.305 1.00 76.38 159 SER A O 1
ATOM 1244 N N . ALA A 1 160 ? 5.852 35.637 14.153 1.00 72.56 160 ALA A N 1
ATOM 1245 C CA . ALA A 1 160 ? 6.766 35.332 13.063 1.00 72.56 160 ALA A CA 1
ATOM 1246 C C . ALA A 1 160 ? 5.982 34.861 11.815 1.00 72.56 160 ALA A C 1
ATOM 1248 O O . ALA A 1 160 ? 4.883 34.303 11.945 1.00 72.56 160 ALA A O 1
ATOM 1249 N N . PRO A 1 161 ? 6.499 35.105 10.593 1.00 69.06 161 PRO A N 1
ATOM 1250 C CA . PRO A 1 161 ? 5.932 34.542 9.375 1.00 69.06 161 PRO A CA 1
ATOM 1251 C C . PRO A 1 161 ? 5.942 33.025 9.459 1.00 69.06 161 PRO A C 1
ATOM 1253 O O . PRO A 1 161 ? 6.893 32.427 9.951 1.00 69.06 161 PRO A O 1
ATOM 1256 N N . LEU A 1 162 ? 4.884 32.412 8.947 1.00 56.41 162 LEU A N 1
ATOM 1257 C CA . LEU A 1 162 ? 4.662 30.996 9.169 1.00 56.41 162 LEU A CA 1
ATOM 1258 C C . LEU A 1 162 ? 5.676 30.092 8.442 1.00 56.41 162 LEU A C 1
ATOM 1260 O O . LEU A 1 162 ? 5.879 28.966 8.872 1.00 56.41 162 LEU A O 1
ATOM 1264 N N . HIS A 1 163 ? 6.319 30.603 7.385 1.00 57.62 163 HIS A N 1
ATOM 1265 C CA . HIS A 1 163 ? 7.482 30.002 6.730 1.00 57.62 163 HIS A CA 1
ATOM 1266 C C . HIS A 1 163 ? 8.398 31.093 6.144 1.00 57.62 163 HIS A C 1
ATOM 1268 O O . HIS A 1 163 ? 7.935 32.174 5.772 1.00 57.62 163 HIS A O 1
ATOM 1274 N N . GLY A 1 164 ? 9.696 30.790 6.042 1.00 64.31 164 GLY A N 1
ATOM 1275 C CA . GLY A 1 164 ? 10.663 31.535 5.225 1.00 64.31 164 GLY A CA 1
ATOM 1276 C C . GLY A 1 164 ? 11.449 32.656 5.918 1.00 64.31 164 GLY A C 1
ATOM 1277 O O . GLY A 1 164 ? 12.332 33.245 5.291 1.00 64.31 164 GLY A O 1
ATOM 1278 N N . CYS A 1 165 ? 11.181 32.975 7.192 1.00 74.12 165 CYS A N 1
ATOM 1279 C CA . CYS A 1 165 ? 12.050 33.887 7.937 1.00 74.12 165 CYS A CA 1
ATOM 1280 C C . CYS A 1 165 ? 13.272 33.144 8.483 1.00 74.12 165 CYS A C 1
ATOM 1282 O O . CYS A 1 165 ? 13.130 32.315 9.373 1.00 74.12 165 CYS A O 1
ATOM 1284 N N . ILE A 1 166 ? 14.470 33.510 8.024 1.00 74.44 166 ILE A N 1
ATOM 1285 C CA . ILE A 1 166 ? 15.737 32.889 8.462 1.00 74.44 166 ILE A CA 1
ATOM 1286 C C . ILE A 1 166 ? 15.975 33.060 9.973 1.00 74.44 166 ILE A C 1
ATOM 1288 O O . ILE A 1 166 ? 16.607 32.226 10.607 1.00 74.44 166 ILE A O 1
ATOM 1292 N N . PHE A 1 167 ? 15.444 34.132 10.567 1.00 74.56 167 PHE A N 1
ATOM 1293 C CA . PHE A 1 167 ? 15.670 34.479 11.974 1.00 74.56 167 PHE A CA 1
ATOM 1294 C C . PHE A 1 167 ? 14.513 34.095 12.901 1.00 74.56 167 PHE A C 1
ATOM 1296 O O . PHE A 1 167 ? 14.522 34.490 14.058 1.00 74.56 167 PHE A O 1
ATOM 1303 N N . ASN A 1 168 ? 13.474 33.431 12.385 1.00 75.12 168 ASN A N 1
ATOM 1304 C CA . ASN A 1 168 ? 12.220 33.172 13.101 1.00 75.12 168 ASN A CA 1
ATOM 1305 C C . ASN A 1 168 ? 11.646 34.403 13.851 1.00 75.12 168 ASN A C 1
ATOM 1307 O O . ASN A 1 168 ? 11.103 34.329 14.954 1.00 75.12 168 ASN A O 1
ATOM 1311 N N . ALA A 1 169 ? 11.805 35.583 13.247 1.00 79.88 169 ALA A N 1
ATOM 1312 C CA . ALA A 1 169 ? 11.415 36.872 13.805 1.00 79.88 169 ALA A CA 1
ATOM 1313 C C . ALA A 1 169 ? 10.298 37.502 12.964 1.00 79.88 169 ALA A C 1
ATOM 1315 O O . ALA A 1 169 ? 10.211 37.285 11.753 1.00 79.88 169 ALA A O 1
ATOM 1316 N N . CYS A 1 170 ? 9.458 38.344 13.571 1.00 83.69 170 CYS A N 1
ATOM 1317 C CA . CYS A 1 170 ? 8.479 39.128 12.814 1.00 83.69 170 CYS A CA 1
ATOM 1318 C C . CYS A 1 170 ? 9.182 40.038 11.785 1.00 83.69 170 CYS A C 1
ATOM 1320 O O . CYS A 1 170 ? 10.360 40.368 11.939 1.00 83.69 170 CYS A O 1
ATOM 1322 N N . LYS A 1 171 ? 8.460 40.504 10.754 1.00 81.50 171 LYS A N 1
ATOM 1323 C CA . LYS A 1 171 ? 9.024 41.356 9.683 1.00 81.50 171 LYS A CA 1
ATOM 1324 C C . LYS A 1 171 ? 9.839 42.542 10.222 1.00 81.50 171 LYS A C 1
ATOM 1326 O O . LYS A 1 171 ? 10.900 42.856 9.690 1.00 81.50 171 LYS A O 1
ATOM 1331 N N . PHE A 1 172 ? 9.370 43.165 11.304 1.00 80.75 172 PHE A N 1
ATOM 1332 C CA . PHE A 1 172 ? 10.022 44.321 11.916 1.00 80.75 172 PHE A CA 1
ATOM 1333 C C . PHE A 1 172 ? 11.316 43.955 12.660 1.00 80.75 172 PHE A C 1
ATOM 1335 O O . PHE A 1 172 ? 12.361 44.565 12.433 1.00 80.75 172 PHE A O 1
ATOM 1342 N N . CYS A 1 173 ? 11.276 42.922 13.505 1.00 81.69 173 CYS A N 1
ATOM 1343 C CA . CYS A 1 173 ? 12.450 42.442 14.233 1.00 81.69 173 CYS A CA 1
ATOM 1344 C C . CYS A 1 173 ? 13.498 41.824 13.301 1.00 81.69 173 CYS A C 1
ATOM 1346 O O . CYS A 1 173 ? 14.688 42.068 13.466 1.00 81.69 173 CYS A O 1
ATOM 1348 N N . CYS A 1 174 ? 13.061 41.119 12.258 1.00 81.81 174 CYS A N 1
ATOM 1349 C CA . CYS A 1 174 ? 13.922 40.587 11.209 1.00 81.81 174 CYS A CA 1
ATOM 1350 C C . CYS A 1 174 ? 14.736 41.692 10.508 1.00 81.81 174 CYS A C 1
ATOM 1352 O O . CYS A 1 174 ? 15.920 41.507 10.232 1.00 81.81 174 CYS A O 1
ATOM 1354 N N . GLY A 1 175 ? 14.138 42.864 10.259 1.00 78.50 175 GLY A N 1
ATOM 1355 C CA . GLY A 1 175 ? 14.856 44.024 9.720 1.00 78.50 175 GLY A CA 1
ATOM 1356 C C . GLY A 1 175 ? 15.892 44.598 10.693 1.00 78.50 175 GLY A C 1
ATOM 1357 O O . GLY A 1 175 ? 16.991 44.961 10.276 1.00 78.50 175 GLY A O 1
ATOM 1358 N N . LYS A 1 176 ? 15.582 44.629 11.999 1.00 81.25 176 LYS A N 1
ATOM 1359 C CA . LYS A 1 176 ? 16.530 45.062 13.041 1.00 81.25 176 LYS A CA 1
ATOM 1360 C C . LYS A 1 176 ? 17.716 44.109 13.176 1.00 81.25 176 LYS A C 1
ATOM 1362 O O . LYS A 1 176 ? 18.845 44.577 13.247 1.00 81.25 176 LYS A O 1
ATOM 1367 N N . LEU A 1 177 ? 17.476 42.798 13.143 1.00 79.44 177 LEU A N 1
ATOM 1368 C CA . LEU A 1 177 ? 18.523 41.771 13.210 1.00 79.44 177 LEU A CA 1
ATOM 1369 C C . LEU A 1 177 ? 19.479 41.823 12.006 1.00 79.44 177 LEU A C 1
ATOM 1371 O O . LEU A 1 177 ? 20.663 41.536 12.142 1.00 79.44 177 LEU A O 1
ATOM 1375 N N . GLN A 1 178 ? 19.000 42.267 10.840 1.00 80.00 178 GLN A N 1
ATOM 1376 C CA . GLN A 1 178 ? 19.830 42.477 9.646 1.00 80.00 178 GLN A CA 1
ATOM 1377 C C . GLN A 1 178 ? 20.620 43.804 9.669 1.00 80.00 178 GLN A C 1
ATOM 1379 O O . GLN A 1 178 ? 21.522 44.003 8.848 1.00 80.00 178 GLN A O 1
ATOM 1384 N N . SER A 1 179 ? 20.315 44.728 10.591 1.00 73.69 179 SER A N 1
ATOM 1385 C CA . SER A 1 179 ? 20.934 46.061 10.640 1.00 73.69 179 SER A CA 1
ATOM 1386 C C . SER A 1 179 ? 22.418 46.049 11.045 1.00 73.69 179 SER A C 1
ATOM 1388 O O . SER A 1 179 ? 23.190 46.749 10.387 1.00 73.69 179 SER A O 1
ATOM 1390 N N . PRO A 1 180 ? 22.869 45.282 12.061 1.00 75.94 180 PRO A N 1
ATOM 1391 C CA . PRO A 1 180 ? 24.293 45.159 12.381 1.00 75.94 180 PRO A CA 1
ATOM 1392 C C . PRO A 1 180 ? 25.100 44.568 11.221 1.00 75.94 180 PRO A C 1
ATOM 1394 O O . PRO A 1 180 ? 26.178 45.064 10.908 1.00 75.94 180 PRO A O 1
ATOM 1397 N N . ILE A 1 181 ? 24.534 43.575 10.528 1.00 73.12 181 ILE A N 1
ATOM 1398 C CA . ILE A 1 181 ? 25.153 42.923 9.366 1.00 73.12 181 ILE A CA 1
ATOM 1399 C C . ILE A 1 181 ? 25.291 43.913 8.201 1.00 73.12 181 ILE A C 1
ATOM 1401 O O . ILE A 1 181 ? 26.342 43.998 7.572 1.00 73.12 181 ILE A O 1
ATOM 1405 N N . SER A 1 182 ? 24.262 44.733 7.966 1.00 78.00 182 SER A N 1
ATOM 1406 C CA . SER A 1 182 ? 24.312 45.804 6.961 1.00 78.00 182 SER A CA 1
ATOM 1407 C C . SER A 1 182 ? 25.348 46.880 7.289 1.00 78.00 182 SER A C 1
ATOM 1409 O O . SER A 1 182 ? 26.005 47.400 6.391 1.00 78.00 182 SER A O 1
ATOM 1411 N N . LYS A 1 183 ? 25.526 47.200 8.576 1.00 75.88 183 LYS A N 1
ATOM 1412 C CA . LYS A 1 183 ? 26.541 48.157 9.031 1.00 75.88 183 LYS A CA 1
ATOM 1413 C C . LYS A 1 183 ? 27.958 47.602 8.868 1.00 75.88 183 LYS A C 1
ATOM 1415 O O . LYS A 1 183 ? 28.844 48.347 8.469 1.00 75.88 183 LYS A O 1
ATOM 1420 N N . PHE A 1 184 ? 28.156 46.312 9.137 1.00 73.94 184 PHE A N 1
ATOM 1421 C CA . PHE A 1 184 ? 29.437 45.629 8.946 1.00 73.94 184 PHE A CA 1
ATOM 1422 C C . PHE A 1 184 ? 29.834 45.537 7.465 1.00 73.94 184 PHE A C 1
ATOM 1424 O O . PHE A 1 184 ? 30.990 45.753 7.125 1.00 73.94 184 PHE A O 1
ATOM 1431 N N . LEU A 1 185 ? 28.871 45.275 6.575 1.00 68.38 185 LEU A N 1
ATOM 1432 C CA . LEU A 1 185 ? 29.121 45.102 5.139 1.00 68.38 185 LEU A CA 1
ATOM 1433 C C . LEU A 1 185 ? 29.083 46.410 4.330 1.00 68.38 185 LEU A C 1
ATOM 1435 O O . LEU A 1 185 ? 29.285 46.375 3.120 1.00 68.38 185 LEU A O 1
ATOM 1439 N N . GLY A 1 186 ? 28.793 47.553 4.961 1.00 68.31 186 GLY A N 1
ATOM 1440 C CA . GLY A 1 186 ? 28.731 48.864 4.297 1.00 68.31 186 GLY A CA 1
ATOM 1441 C C . GLY A 1 186 ? 27.603 49.020 3.266 1.00 68.31 186 GLY A C 1
ATOM 1442 O O . GLY A 1 186 ? 27.520 50.044 2.594 1.00 68.31 186 GLY A O 1
ATOM 1443 N N . GLN A 1 187 ? 26.715 48.031 3.146 1.00 69.00 187 GLN A N 1
ATOM 1444 C CA . GLN A 1 187 ? 25.597 48.013 2.207 1.00 69.00 187 GLN A CA 1
ATOM 1445 C C . GLN A 1 187 ? 24.356 47.401 2.856 1.00 69.00 187 GLN A C 1
ATOM 1447 O O . GLN A 1 187 ? 24.444 46.576 3.765 1.00 69.00 187 GLN A O 1
ATOM 1452 N N . ARG A 1 188 ? 23.167 47.806 2.395 1.00 68.88 188 ARG A N 1
ATOM 1453 C CA . ARG A 1 188 ? 21.902 47.325 2.960 1.00 68.88 188 ARG A CA 1
ATOM 1454 C C . ARG A 1 188 ? 21.648 45.886 2.519 1.00 68.88 188 ARG A C 1
ATOM 1456 O O . ARG A 1 188 ? 21.271 45.653 1.375 1.00 68.88 188 ARG A O 1
ATOM 1463 N N . VAL A 1 189 ? 21.799 44.931 3.430 1.00 62.56 189 VAL A N 1
ATOM 1464 C CA . VAL A 1 189 ? 21.655 43.510 3.096 1.00 62.56 189 VAL A CA 1
ATOM 1465 C C . VAL A 1 189 ? 20.210 43.067 3.294 1.00 62.56 189 VAL A C 1
ATOM 1467 O O . VAL A 1 189 ? 19.587 43.375 4.309 1.00 62.56 189 VAL A O 1
ATOM 1470 N N . GLN A 1 190 ? 19.664 42.367 2.299 1.00 68.81 190 GLN A N 1
ATOM 1471 C CA . GLN A 1 190 ? 18.313 41.805 2.319 1.00 68.81 190 GLN A CA 1
ATOM 1472 C C . GLN A 1 190 ? 18.368 40.271 2.432 1.00 68.81 190 GLN A C 1
ATOM 1474 O O . GLN A 1 190 ? 17.828 39.562 1.593 1.00 68.81 190 GLN A O 1
ATOM 1479 N N . ILE A 1 191 ? 19.010 39.763 3.487 1.00 64.31 191 ILE A N 1
ATOM 1480 C CA . ILE A 1 191 ? 19.315 38.332 3.684 1.00 64.31 191 ILE A CA 1
ATOM 1481 C C . ILE A 1 191 ? 18.048 37.480 3.779 1.00 64.31 191 ILE A C 1
ATOM 1483 O O . ILE A 1 191 ? 18.038 36.354 3.306 1.00 64.31 191 ILE A O 1
ATOM 1487 N N . CYS A 1 192 ? 16.977 38.001 4.382 1.00 66.69 192 CYS A N 1
ATOM 1488 C CA . CYS A 1 192 ? 15.741 37.251 4.606 1.00 66.69 192 CYS A CA 1
ATOM 1489 C C . CYS A 1 192 ? 14.723 37.441 3.461 1.00 66.69 192 CYS A C 1
ATOM 1491 O O . CYS A 1 192 ? 14.047 38.474 3.435 1.00 66.69 192 CYS A O 1
ATOM 1493 N N . PRO A 1 193 ? 14.516 36.464 2.556 1.00 66.75 193 PRO A N 1
ATOM 1494 C CA . PRO A 1 193 ? 13.655 36.643 1.384 1.00 66.75 193 PRO A CA 1
ATOM 1495 C C . PRO A 1 193 ? 12.179 36.813 1.766 1.00 66.75 193 PRO A C 1
ATOM 1497 O O . PRO A 1 193 ? 11.462 37.606 1.159 1.00 66.75 193 PRO A O 1
ATOM 1500 N N . ALA A 1 194 ? 11.733 36.128 2.825 1.00 70.56 194 ALA A N 1
ATOM 1501 C CA . ALA A 1 194 ? 10.336 36.160 3.253 1.00 70.56 194 ALA A CA 1
ATOM 1502 C C . ALA A 1 194 ? 9.919 37.479 3.917 1.00 70.56 194 ALA A C 1
ATOM 1504 O O . ALA A 1 194 ? 8.771 37.896 3.790 1.00 70.56 194 ALA A O 1
ATOM 1505 N N . CYS A 1 195 ? 10.828 38.151 4.630 1.00 69.94 195 CYS A N 1
ATOM 1506 C CA . CYS A 1 195 ? 10.511 39.414 5.308 1.00 69.94 195 CYS A CA 1
ATOM 1507 C C . CYS A 1 195 ? 10.812 40.646 4.446 1.00 69.94 195 CYS A C 1
ATOM 1509 O O . CYS A 1 195 ? 10.241 41.712 4.694 1.00 69.94 195 CYS A O 1
ATOM 1511 N N . ASN A 1 196 ? 11.687 40.506 3.448 1.00 68.88 196 ASN A N 1
ATOM 1512 C CA . ASN A 1 196 ? 12.192 41.617 2.646 1.00 68.88 196 ASN A CA 1
ATOM 1513 C C . ASN A 1 196 ? 11.417 41.851 1.340 1.00 68.88 196 ASN A C 1
ATOM 1515 O O . ASN A 1 196 ? 11.642 42.870 0.684 1.00 68.88 196 ASN A O 1
ATOM 1519 N N . SER A 1 197 ? 10.474 40.976 0.968 1.00 60.06 197 SER A N 1
ATOM 1520 C CA . SER A 1 197 ? 9.645 41.218 -0.214 1.00 60.06 197 SER A CA 1
ATOM 1521 C C . SER A 1 197 ? 8.770 42.470 -0.019 1.00 60.06 197 SER A C 1
ATOM 1523 O O . SER A 1 197 ? 8.048 42.649 0.976 1.00 60.06 197 SER A O 1
ATOM 1525 N N . LYS A 1 198 ? 8.878 43.404 -0.970 1.00 44.22 198 LYS A N 1
ATOM 1526 C CA . LYS A 1 198 ? 7.894 44.472 -1.158 1.00 44.22 198 LYS A CA 1
ATOM 1527 C C . LYS A 1 198 ? 6.760 43.866 -1.978 1.00 44.22 198 LYS A C 1
ATOM 1529 O O . LYS A 1 198 ? 7.022 43.327 -3.047 1.00 44.22 198 LYS A O 1
ATOM 1534 N N . ASN A 1 199 ? 5.527 43.944 -1.477 1.00 45.38 199 ASN A N 1
ATOM 1535 C CA . ASN A 1 199 ? 4.341 43.616 -2.265 1.00 45.38 199 ASN A CA 1
ATOM 1536 C C . ASN A 1 199 ? 4.385 44.411 -3.575 1.00 45.38 199 ASN A C 1
ATOM 1538 O O . ASN A 1 199 ? 4.270 45.632 -3.533 1.00 45.38 199 ASN A O 1
ATOM 1542 N N . ASN A 1 200 ? 4.582 43.714 -4.692 1.00 32.66 200 ASN A N 1
ATOM 1543 C CA . ASN A 1 200 ? 4.004 44.009 -5.998 1.00 32.66 200 ASN A CA 1
ATOM 1544 C C . ASN A 1 200 ? 4.189 42.790 -6.912 1.00 32.66 200 ASN A C 1
ATOM 1546 O O . ASN A 1 200 ? 5.167 42.056 -6.785 1.00 32.66 200 ASN A O 1
ATOM 1550 N N . GLY A 1 201 ? 3.183 42.559 -7.758 1.00 36.34 201 GLY A N 1
ATOM 1551 C CA . GLY A 1 201 ? 2.961 41.345 -8.542 1.00 36.34 201 GLY A CA 1
ATOM 1552 C C . GLY A 1 201 ? 4.183 40.830 -9.302 1.00 36.34 201 GLY A C 1
ATOM 1553 O O . GLY A 1 201 ? 4.981 41.591 -9.844 1.00 36.34 20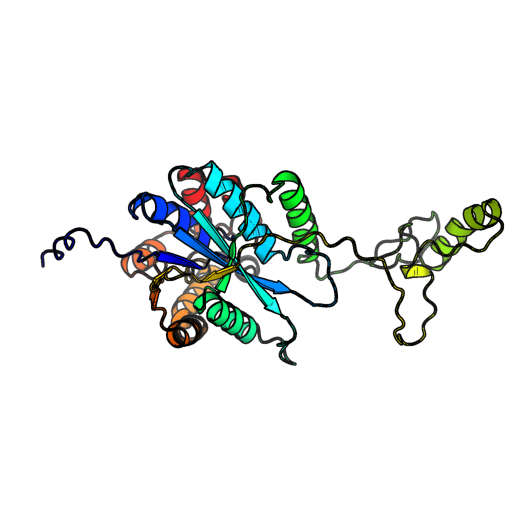1 GLY A O 1
ATOM 1554 N N . VAL A 1 202 ? 4.308 39.506 -9.321 1.00 31.80 202 VAL A N 1
ATOM 1555 C CA . VAL A 1 202 ? 5.442 38.788 -9.899 1.00 31.80 202 VAL A CA 1
ATOM 1556 C C . VAL A 1 202 ? 5.310 38.767 -11.422 1.00 31.80 202 VAL A C 1
ATOM 1558 O O . VAL A 1 202 ? 4.483 38.042 -11.969 1.00 31.80 202 VAL A O 1
ATOM 1561 N N . ALA A 1 203 ? 6.145 39.553 -12.100 1.00 25.84 203 ALA A N 1
ATOM 1562 C CA . ALA A 1 203 ? 6.522 39.340 -13.491 1.00 25.84 203 ALA A CA 1
ATOM 1563 C C . ALA A 1 203 ? 7.938 38.749 -13.528 1.00 25.84 203 ALA A C 1
ATOM 1565 O O . ALA A 1 203 ? 8.840 39.206 -12.825 1.00 25.84 203 ALA A O 1
ATOM 1566 N N . ALA A 1 204 ? 8.089 37.701 -14.333 1.00 36.31 204 ALA A N 1
ATOM 1567 C CA . ALA A 1 204 ? 9.309 36.940 -14.546 1.00 36.31 204 ALA A CA 1
ATOM 1568 C C . ALA A 1 204 ? 10.462 37.793 -15.091 1.00 36.31 204 ALA A C 1
ATOM 1570 O O . ALA A 1 204 ? 10.231 38.687 -15.903 1.00 36.31 204 ALA A O 1
ATOM 1571 N N . SER A 1 205 ? 11.704 37.432 -14.755 1.00 24.53 205 SER A N 1
ATOM 1572 C CA . SER A 1 205 ? 12.838 37.501 -15.686 1.00 24.53 205 SER A CA 1
ATOM 1573 C C . SER A 1 205 ? 14.007 36.639 -15.217 1.00 24.53 205 SER A C 1
ATOM 1575 O O . SER A 1 205 ? 14.289 36.512 -14.030 1.00 24.53 205 SER A O 1
ATOM 1577 N N . ARG A 1 206 ? 14.613 36.016 -16.226 1.00 34.28 206 ARG A N 1
ATOM 1578 C CA . ARG A 1 206 ? 15.636 34.973 -16.230 1.00 34.28 206 ARG A CA 1
ATOM 1579 C C . ARG A 1 206 ? 16.984 35.487 -15.729 1.00 34.28 206 ARG A C 1
ATOM 1581 O O . ARG A 1 206 ? 17.320 36.642 -15.973 1.00 34.28 206 ARG A O 1
ATOM 1588 N N . VAL A 1 207 ? 17.791 34.587 -15.174 1.00 26.08 207 VAL A N 1
ATOM 1589 C CA . VAL A 1 207 ? 19.248 34.706 -15.265 1.00 26.08 207 VAL A CA 1
ATOM 1590 C C . VAL A 1 207 ? 19.846 33.332 -15.522 1.00 26.08 207 VAL A C 1
ATOM 1592 O O . VAL A 1 207 ? 19.508 32.356 -14.853 1.00 26.08 207 VAL A O 1
ATOM 1595 N N . ASP A 1 208 ? 20.682 33.295 -16.550 1.00 29.97 208 ASP A N 1
ATOM 1596 C CA . ASP A 1 208 ? 21.399 32.144 -17.066 1.00 29.97 208 ASP A CA 1
ATOM 1597 C C . ASP A 1 208 ? 22.356 31.555 -16.023 1.00 29.97 208 ASP A C 1
ATOM 1599 O O . ASP A 1 208 ? 23.122 32.276 -15.383 1.00 29.97 208 ASP A O 1
ATOM 1603 N N . ALA A 1 209 ? 22.355 30.228 -15.903 1.00 28.05 209 ALA A N 1
ATOM 1604 C CA . ALA A 1 209 ? 23.413 29.487 -15.236 1.00 28.05 209 ALA A CA 1
ATOM 1605 C C . ALA A 1 209 ? 23.903 28.390 -16.180 1.00 28.05 209 ALA A C 1
ATOM 1607 O O . ALA A 1 209 ? 23.157 27.520 -16.629 1.00 28.05 209 ALA A O 1
ATOM 1608 N N . SER A 1 210 ? 25.184 28.515 -16.504 1.00 27.97 210 SER A N 1
ATOM 1609 C CA . SER A 1 210 ? 26.000 27.651 -17.337 1.00 27.97 210 SER A CA 1
ATOM 1610 C C . SER A 1 210 ? 25.776 26.165 -17.067 1.00 27.97 210 SER A C 1
ATOM 1612 O O . SER A 1 210 ? 25.892 25.683 -15.942 1.00 27.97 210 SER A O 1
ATOM 1614 N N . SER A 1 211 ? 25.527 25.455 -18.158 1.00 34.31 211 SER A N 1
ATOM 1615 C CA . SER A 1 211 ? 25.363 24.016 -18.269 1.00 34.31 211 SER A CA 1
ATOM 1616 C C . SER A 1 211 ? 26.572 23.226 -17.755 1.00 34.31 211 SER A C 1
ATOM 1618 O O . SER A 1 211 ? 27.584 23.121 -18.451 1.00 34.31 211 SER A O 1
ATOM 1620 N N . SER A 1 212 ? 26.419 22.561 -16.614 1.00 29.14 212 SER A N 1
ATOM 1621 C CA . SER A 1 212 ? 27.038 21.258 -16.370 1.00 29.14 212 SER A CA 1
ATOM 1622 C C . SER A 1 212 ? 25.976 20.190 -16.634 1.00 29.14 212 SER A C 1
ATOM 1624 O O . SER A 1 212 ? 25.100 19.916 -15.817 1.00 29.14 212 SER A O 1
ATOM 1626 N N . LYS A 1 213 ? 26.002 19.623 -17.844 1.00 27.91 213 LYS A N 1
ATOM 1627 C CA . LYS A 1 213 ? 25.187 18.458 -18.193 1.00 27.91 213 LYS A CA 1
ATOM 1628 C C . LYS A 1 213 ? 25.703 17.258 -17.393 1.00 27.91 213 LYS A C 1
ATOM 1630 O O . LYS A 1 213 ? 26.637 16.597 -17.831 1.00 27.91 213 LYS A O 1
ATOM 1635 N N . ASN A 1 214 ? 25.100 16.979 -16.243 1.00 28.52 214 ASN A N 1
ATOM 1636 C CA . ASN A 1 214 ? 25.070 15.611 -15.740 1.00 28.52 214 ASN A CA 1
ATOM 1637 C C . ASN A 1 214 ? 24.064 14.861 -16.617 1.00 28.52 214 ASN A C 1
ATOM 1639 O O . ASN A 1 214 ? 22.859 15.089 -16.517 1.00 28.52 214 ASN A O 1
ATOM 1643 N N . GLU A 1 215 ? 24.560 14.040 -17.540 1.00 32.25 215 GLU A N 1
ATOM 1644 C CA . GLU A 1 215 ? 23.737 13.051 -18.234 1.00 32.25 215 GLU A CA 1
ATOM 1645 C C . GLU A 1 215 ? 23.164 12.088 -17.186 1.00 32.25 215 GLU A C 1
ATOM 1647 O O . GLU A 1 215 ? 23.851 11.190 -16.702 1.00 32.25 215 GLU A O 1
ATOM 1652 N N . ASP A 1 216 ? 21.903 12.308 -16.803 1.00 41.94 216 ASP A N 1
ATOM 1653 C CA . ASP A 1 216 ? 21.119 11.354 -16.025 1.00 41.94 216 ASP A CA 1
ATOM 1654 C C . ASP A 1 216 ? 20.966 10.080 -16.867 1.00 41.94 216 ASP A C 1
ATOM 1656 O O . ASP A 1 216 ? 20.170 10.008 -17.804 1.00 41.94 216 ASP A O 1
ATOM 1660 N N . THR A 1 217 ? 21.770 9.067 -16.560 1.00 43.72 217 THR A N 1
ATOM 1661 C CA . THR A 1 217 ? 21.761 7.741 -17.195 1.00 43.72 217 THR A CA 1
ATOM 1662 C C . THR A 1 217 ? 20.571 6.893 -16.720 1.00 43.72 217 THR A C 1
ATOM 1664 O O . THR A 1 217 ? 20.649 5.666 -16.634 1.00 43.72 217 THR A O 1
ATOM 1667 N N . SER A 1 218 ? 19.429 7.519 -16.417 1.00 60.22 218 SER A N 1
ATOM 1668 C CA . SER A 1 218 ? 18.229 6.819 -15.969 1.00 60.22 218 SER A CA 1
ATOM 1669 C C . SER A 1 218 ? 17.554 6.101 -17.145 1.00 60.22 218 SER A C 1
ATOM 1671 O O . SER A 1 218 ? 16.835 6.658 -17.980 1.00 60.22 218 SER A O 1
ATOM 1673 N N . LYS A 1 219 ? 17.811 4.794 -17.245 1.00 81.62 219 LYS A N 1
ATOM 1674 C CA . LYS A 1 219 ? 17.232 3.941 -18.286 1.00 81.62 219 LYS A CA 1
ATOM 1675 C C . LYS A 1 219 ? 15.708 3.893 -18.133 1.00 81.62 219 LYS A C 1
ATOM 1677 O O . LYS A 1 219 ? 15.181 3.376 -17.146 1.00 81.62 219 LYS A O 1
ATOM 1682 N N . THR A 1 220 ? 14.992 4.403 -19.132 1.00 88.81 220 THR A N 1
ATOM 1683 C CA . THR A 1 220 ? 13.533 4.248 -19.225 1.00 88.81 220 THR A CA 1
ATOM 1684 C C . THR A 1 220 ? 13.187 2.802 -19.597 1.00 88.81 220 THR A C 1
ATOM 1686 O O . THR A 1 220 ? 13.788 2.231 -20.508 1.00 88.81 220 THR A O 1
ATOM 1689 N N . ILE A 1 221 ? 12.202 2.213 -18.918 1.00 91.88 221 ILE A N 1
ATOM 1690 C CA . ILE A 1 221 ? 11.667 0.871 -19.177 1.00 91.88 221 ILE A CA 1
ATOM 1691 C C . ILE A 1 221 ? 10.142 0.912 -19.319 1.00 91.88 221 ILE A C 1
ATOM 1693 O O . ILE A 1 221 ? 9.479 1.835 -18.846 1.00 91.88 221 ILE A O 1
ATOM 1697 N N . ILE A 1 222 ? 9.589 -0.111 -19.970 1.00 92.94 222 ILE A N 1
ATOM 1698 C CA . ILE A 1 222 ? 8.155 -0.393 -20.004 1.00 92.94 222 ILE A CA 1
ATOM 1699 C C . ILE A 1 222 ? 7.933 -1.793 -19.431 1.00 92.94 222 ILE A C 1
ATOM 1701 O O . ILE A 1 222 ? 8.510 -2.759 -19.931 1.00 92.94 222 ILE A O 1
ATOM 1705 N N . SER A 1 223 ? 7.094 -1.913 -18.402 1.00 92.38 223 SER A N 1
ATOM 1706 C CA . SER A 1 223 ? 6.718 -3.216 -17.850 1.00 92.38 223 SER A CA 1
ATOM 1707 C C . SER A 1 223 ? 5.858 -4.016 -18.835 1.00 92.38 223 SER A C 1
ATOM 1709 O O . SER A 1 223 ? 4.790 -3.578 -19.285 1.00 92.38 223 SER A O 1
ATOM 1711 N N . THR A 1 224 ? 6.298 -5.238 -19.128 1.00 92.06 224 THR A N 1
ATOM 1712 C CA . THR A 1 224 ? 5.574 -6.213 -19.954 1.00 92.06 224 THR A CA 1
ATOM 1713 C C . THR A 1 224 ? 4.473 -6.944 -19.181 1.00 92.06 224 THR A C 1
ATOM 1715 O O . THR A 1 224 ? 3.652 -7.620 -19.809 1.00 92.06 224 THR A O 1
ATOM 1718 N N . ALA A 1 225 ? 4.400 -6.771 -17.853 1.00 91.94 225 ALA A N 1
ATOM 1719 C CA . ALA A 1 225 ? 3.475 -7.485 -16.978 1.00 91.94 225 ALA A CA 1
ATOM 1720 C C . ALA A 1 225 ? 2.028 -7.299 -17.425 1.00 91.94 225 ALA A C 1
ATOM 1722 O O . ALA A 1 225 ? 1.596 -6.173 -17.652 1.00 91.94 225 ALA A O 1
ATOM 1723 N N . LYS A 1 226 ? 1.266 -8.382 -17.573 1.00 92.06 226 LYS A N 1
ATOM 1724 C CA . LYS A 1 226 ? -0.161 -8.303 -17.937 1.00 92.06 226 LYS A CA 1
ATOM 1725 C C . LYS A 1 226 ? -1.081 -8.301 -16.725 1.00 92.06 226 LYS A C 1
ATOM 1727 O O . LYS A 1 226 ? -2.182 -7.779 -16.828 1.00 92.06 226 LYS A O 1
ATOM 1732 N N . ILE A 1 227 ? -0.596 -8.839 -15.610 1.00 92.56 227 ILE A N 1
ATOM 1733 C CA . ILE A 1 227 ? -1.304 -8.906 -14.337 1.00 92.56 227 ILE A CA 1
ATOM 1734 C C . ILE A 1 227 ? -0.649 -7.910 -13.382 1.00 92.56 227 ILE A C 1
ATOM 1736 O O . ILE A 1 227 ? 0.576 -7.933 -13.209 1.00 92.56 227 ILE A O 1
ATOM 1740 N N . LEU A 1 228 ? -1.468 -7.048 -12.786 1.00 94.81 228 LEU A N 1
ATOM 1741 C CA . LEU A 1 228 ? -1.071 -6.062 -11.790 1.00 94.81 228 LEU A CA 1
ATOM 1742 C C . LEU A 1 228 ? -1.724 -6.406 -10.453 1.00 94.81 228 LEU A C 1
ATOM 1744 O O . LEU A 1 228 ? -2.947 -6.440 -10.350 1.00 94.81 228 LEU A O 1
ATOM 1748 N N . ILE A 1 229 ? -0.916 -6.637 -9.425 1.00 95.00 229 ILE A N 1
ATOM 1749 C CA . ILE A 1 229 ? -1.404 -6.861 -8.065 1.00 95.00 229 ILE A CA 1
ATOM 1750 C C . ILE A 1 229 ? -1.624 -5.514 -7.385 1.00 95.00 229 ILE A C 1
ATOM 1752 O O . ILE A 1 229 ? -0.733 -4.661 -7.372 1.00 95.00 229 ILE A O 1
ATOM 1756 N N . SER A 1 230 ? -2.806 -5.337 -6.804 1.00 94.31 230 SER A N 1
ATOM 1757 C CA . SER A 1 230 ? -3.202 -4.139 -6.074 1.00 94.31 230 SER A CA 1
ATOM 1758 C C . SER A 1 230 ? -3.491 -4.457 -4.608 1.00 94.31 230 SER A C 1
ATOM 1760 O O . SER A 1 230 ? -4.111 -5.471 -4.296 1.00 94.31 230 SER A O 1
ATOM 1762 N N . GLY A 1 231 ? -3.078 -3.558 -3.712 1.00 92.12 231 GLY A N 1
ATOM 1763 C CA . GLY A 1 231 ? -3.378 -3.626 -2.276 1.00 92.12 231 GLY A CA 1
ATOM 1764 C C . GLY A 1 231 ? -4.744 -3.050 -1.879 1.00 92.12 231 GLY A C 1
ATOM 1765 O O . GLY A 1 231 ? -5.012 -2.908 -0.689 1.00 92.12 231 GLY A O 1
ATOM 1766 N N . VAL A 1 232 ? -5.594 -2.678 -2.845 1.00 91.31 232 VAL A N 1
ATOM 1767 C CA . VAL A 1 232 ? -6.948 -2.156 -2.574 1.00 91.31 232 VAL A CA 1
ATOM 1768 C C . VAL A 1 232 ? -7.756 -3.166 -1.753 1.00 91.31 232 VAL A C 1
ATOM 1770 O O . VAL A 1 232 ? -7.687 -4.369 -2.000 1.00 91.31 232 VAL A O 1
ATOM 1773 N N . GLY A 1 233 ? -8.533 -2.670 -0.788 1.00 92.56 233 GLY A N 1
ATOM 1774 C CA . GLY A 1 233 ? -9.302 -3.483 0.151 1.00 92.56 233 GLY A CA 1
ATOM 1775 C C . GLY A 1 233 ? -8.651 -3.622 1.522 1.00 92.56 233 GLY A C 1
ATOM 1776 O O . GLY A 1 233 ? -9.339 -3.970 2.479 1.00 92.56 233 GLY A O 1
ATOM 1777 N N . ALA A 1 234 ? -7.347 -3.358 1.639 1.00 93.81 234 ALA A N 1
ATOM 1778 C CA . ALA A 1 234 ? -6.638 -3.418 2.913 1.00 93.81 234 ALA A CA 1
ATOM 1779 C C . ALA A 1 234 ? -7.103 -2.314 3.877 1.00 93.81 234 ALA A C 1
ATOM 1781 O O . ALA A 1 234 ? -7.365 -2.580 5.050 1.00 93.81 234 ALA A O 1
ATOM 1782 N N . ASP A 1 235 ? -7.247 -1.084 3.378 1.00 93.81 235 ASP A N 1
ATOM 1783 C CA . ASP A 1 235 ? -7.659 0.059 4.192 1.00 93.81 235 ASP A CA 1
ATOM 1784 C C . ASP A 1 235 ? -9.110 -0.077 4.672 1.00 93.81 235 ASP A C 1
ATOM 1786 O O . ASP A 1 235 ? -9.380 0.183 5.844 1.00 93.81 235 ASP A O 1
ATOM 1790 N N . GLU A 1 236 ? -10.021 -0.524 3.801 1.00 94.44 236 GLU A N 1
ATOM 1791 C CA . GLU A 1 236 ? -11.448 -0.695 4.102 1.00 94.44 236 GLU A CA 1
ATOM 1792 C C . GLU A 1 236 ? -11.714 -1.825 5.110 1.00 94.44 236 GLU A C 1
ATOM 1794 O O . GLU A 1 236 ? -12.669 -1.761 5.879 1.00 94.44 236 GLU A O 1
ATOM 1799 N N . GLN A 1 237 ? -10.880 -2.871 5.126 1.00 95.19 237 GLN A N 1
ATOM 1800 C CA . GLN A 1 237 ? -11.067 -4.028 6.014 1.00 95.19 237 GLN A CA 1
ATOM 1801 C C . GLN A 1 237 ? -10.277 -3.930 7.323 1.00 95.19 237 GLN A C 1
ATOM 1803 O O . GLN A 1 237 ? -10.715 -4.452 8.353 1.00 95.19 237 GLN A O 1
ATOM 1808 N N . CYS A 1 238 ? -9.115 -3.272 7.290 1.00 95.44 238 CYS A N 1
ATOM 1809 C CA . CYS A 1 238 ? -8.173 -3.183 8.411 1.00 95.44 238 CYS A CA 1
ATOM 1810 C C . CYS A 1 238 ? -7.974 -1.744 8.910 1.00 95.44 238 CYS A C 1
ATOM 1812 O O . CYS A 1 238 ? -7.023 -1.457 9.638 1.00 95.44 238 CYS A O 1
ATOM 1814 N N . ALA A 1 239 ? -8.890 -0.854 8.536 1.00 94.94 239 ALA A N 1
ATOM 1815 C CA . ALA A 1 239 ? -9.003 0.505 9.027 1.00 94.94 239 ALA A CA 1
ATOM 1816 C C . ALA A 1 239 ? -7.776 1.398 8.741 1.00 94.94 239 ALA A C 1
ATOM 1818 O O . ALA A 1 239 ? -7.254 2.067 9.623 1.00 94.94 239 ALA A O 1
ATOM 1819 N N . GLY A 1 240 ? -7.338 1.464 7.485 1.00 91.81 240 GLY A N 1
ATOM 1820 C CA . GLY A 1 240 ? -6.129 2.207 7.097 1.00 91.81 240 GLY A CA 1
ATOM 1821 C C . GLY A 1 240 ? -6.299 3.703 6.803 1.00 91.81 240 GLY A C 1
ATOM 1822 O O . GLY A 1 240 ? -5.315 4.436 6.779 1.00 91.81 240 GLY A O 1
ATOM 1823 N N . TYR A 1 241 ? -7.524 4.201 6.615 1.00 90.06 241 TYR A N 1
ATOM 1824 C CA . TYR A 1 241 ? -7.756 5.631 6.387 1.00 90.06 241 TYR A CA 1
ATOM 1825 C C . TYR A 1 241 ? -7.711 6.460 7.674 1.00 90.06 241 TYR A C 1
ATOM 1827 O O . TYR A 1 241 ? -8.343 6.104 8.664 1.00 90.06 241 TYR A O 1
ATOM 1835 N N . GLY A 1 242 ? -7.097 7.650 7.625 1.00 87.25 242 GLY A N 1
ATOM 1836 C CA . GLY A 1 242 ? -7.024 8.559 8.782 1.00 87.25 242 GLY A CA 1
ATOM 1837 C C . GLY A 1 242 ? -8.389 8.929 9.389 1.00 87.25 242 GLY A C 1
ATOM 1838 O O . GLY A 1 242 ? -8.504 9.089 10.602 1.00 87.25 242 GLY A O 1
ATOM 1839 N N . ARG A 1 243 ? -9.458 8.967 8.575 1.00 90.06 243 ARG A N 1
ATOM 1840 C CA . ARG A 1 243 ? -10.837 9.202 9.052 1.00 90.06 243 ARG A CA 1
ATOM 1841 C C . ARG A 1 243 ? -11.335 8.141 10.037 1.00 90.06 243 ARG A C 1
ATOM 1843 O O . ARG A 1 243 ? -12.170 8.455 10.875 1.00 90.06 243 ARG A O 1
ATOM 1850 N N . HIS A 1 244 ? -10.814 6.916 9.976 1.00 94.19 244 HIS A N 1
ATOM 1851 C CA . HIS A 1 244 ? -11.192 5.848 10.900 1.00 94.19 244 HIS A CA 1
ATOM 1852 C C . HIS A 1 244 ? -10.808 6.169 12.342 1.00 94.19 244 HIS A C 1
ATOM 1854 O O . HIS A 1 244 ? -11.574 5.863 13.252 1.00 94.19 244 HIS A O 1
ATOM 1860 N N . GLY A 1 245 ? -9.674 6.848 12.550 1.00 92.00 245 GLY A N 1
ATOM 1861 C CA . GLY A 1 245 ? -9.291 7.352 13.867 1.00 92.00 245 GLY A CA 1
ATOM 1862 C C . GLY A 1 245 ? -10.308 8.365 14.397 1.00 92.00 245 GLY A C 1
ATOM 1863 O O . GLY A 1 245 ? -10.713 8.290 15.554 1.00 92.00 245 GLY A O 1
ATOM 1864 N N . THR A 1 246 ? -10.807 9.259 13.536 1.00 92.56 246 THR A N 1
ATOM 1865 C CA . THR A 1 246 ? -11.873 10.210 13.897 1.00 92.56 246 THR A CA 1
ATOM 1866 C C . THR A 1 246 ? -13.189 9.499 14.227 1.00 92.56 246 THR A C 1
ATOM 1868 O O . THR A 1 246 ? -13.839 9.851 15.209 1.00 92.56 246 THR A O 1
ATOM 1871 N N . THR A 1 247 ? -13.578 8.484 13.450 1.00 94.06 247 THR A N 1
ATOM 1872 C CA . THR A 1 247 ? -14.775 7.670 13.727 1.00 94.06 247 THR A CA 1
ATOM 1873 C C . THR A 1 247 ? -14.656 6.948 15.068 1.00 94.06 247 THR A C 1
ATOM 1875 O O . THR A 1 247 ? -15.580 6.977 15.876 1.00 94.06 247 THR A O 1
ATOM 1878 N N . PHE A 1 248 ? -13.491 6.364 15.352 1.00 95.31 248 PHE A N 1
ATOM 1879 C CA . PHE A 1 248 ? -13.223 5.705 16.627 1.00 95.31 248 PHE A CA 1
ATOM 1880 C C . PHE A 1 248 ? -13.289 6.669 17.818 1.00 95.31 248 PHE A C 1
ATOM 1882 O O . PHE A 1 248 ? -13.871 6.341 18.847 1.00 95.31 248 PHE A O 1
ATOM 1889 N N . GLN A 1 249 ? -12.740 7.878 17.688 1.00 93.56 249 GLN A N 1
ATOM 1890 C CA . GLN A 1 249 ? -12.827 8.898 18.740 1.00 93.56 249 GLN A CA 1
ATOM 1891 C C . GLN A 1 249 ? -14.269 9.339 19.019 1.00 93.56 249 GLN A C 1
ATOM 1893 O O . GLN A 1 249 ? -14.573 9.757 20.135 1.00 93.56 249 GLN A O 1
ATOM 1898 N N . ARG A 1 250 ? -15.153 9.256 18.018 1.00 94.19 250 ARG A N 1
ATOM 1899 C CA . ARG A 1 250 ? -16.557 9.659 18.133 1.00 94.19 250 ARG A CA 1
ATOM 1900 C C . ARG A 1 250 ? -17.416 8.615 18.849 1.00 94.19 250 ARG A C 1
ATOM 1902 O O . ARG A 1 250 ? -18.185 8.992 19.730 1.00 94.19 250 ARG A O 1
ATOM 1909 N N . GLY A 1 251 ? -17.275 7.337 18.501 1.00 92.12 251 GLY A N 1
ATOM 1910 C CA . GLY A 1 251 ? -18.190 6.283 18.965 1.00 92.12 251 GLY A CA 1
ATOM 1911 C C . GLY A 1 251 ? -17.528 4.942 19.267 1.00 92.12 251 GLY A C 1
ATOM 1912 O O . GLY A 1 251 ? -18.204 3.919 19.348 1.00 92.12 251 GLY A O 1
ATOM 1913 N N . GLY A 1 252 ? -16.208 4.926 19.441 1.00 95.25 252 GLY A N 1
ATOM 1914 C CA . GLY A 1 252 ? -15.450 3.735 19.802 1.00 95.25 252 GLY A CA 1
ATOM 1915 C C . GLY A 1 252 ? -15.447 2.658 18.717 1.00 95.25 252 GLY A C 1
ATOM 1916 O O . GLY A 1 252 ? -15.544 2.929 17.518 1.00 95.25 252 GLY A O 1
ATOM 1917 N N . TYR A 1 253 ? -15.292 1.406 19.150 1.00 94.62 253 TYR A N 1
ATOM 1918 C CA . TYR A 1 253 ? -15.186 0.256 18.249 1.00 94.62 253 TYR A CA 1
ATOM 1919 C C . TYR A 1 253 ? -16.487 -0.063 17.508 1.00 94.62 253 TYR A C 1
ATOM 1921 O O . TYR A 1 253 ? -16.415 -0.565 16.389 1.00 94.62 253 TYR A O 1
ATOM 1929 N N . ASP A 1 254 ? -17.647 0.231 18.097 1.00 94.94 254 ASP A N 1
ATOM 1930 C CA . ASP A 1 254 ? -18.941 -0.053 17.471 1.00 94.94 254 ASP A CA 1
ATOM 1931 C C . ASP A 1 254 ? -19.148 0.836 16.243 1.00 94.94 254 ASP A C 1
ATOM 1933 O O . ASP A 1 254 ? -19.395 0.339 15.145 1.00 94.94 254 ASP A O 1
ATOM 1937 N N . GLU A 1 255 ? -18.917 2.142 16.387 1.00 96.00 255 GLU A N 1
ATOM 1938 C CA . GLU A 1 255 ? -19.063 3.073 15.270 1.00 96.00 255 GLU A CA 1
ATOM 1939 C C . GLU A 1 255 ? -17.985 2.872 14.194 1.00 96.00 255 GLU A C 1
ATOM 1941 O O . GLU A 1 255 ? -18.264 2.966 12.998 1.00 96.00 255 GLU A O 1
ATOM 1946 N N . LEU A 1 256 ? -16.758 2.525 14.600 1.00 96.06 256 LEU A N 1
ATOM 1947 C CA . LEU A 1 256 ? -15.707 2.143 13.658 1.00 96.06 256 LEU A CA 1
ATOM 1948 C C . LEU A 1 256 ? -16.102 0.894 12.858 1.00 96.06 256 LEU A C 1
ATOM 1950 O O . LEU A 1 256 ? -15.901 0.853 11.646 1.00 96.06 256 LEU A O 1
ATOM 1954 N N . LYS A 1 257 ? -16.668 -0.123 13.515 1.00 95.25 257 LYS A N 1
ATOM 1955 C CA . LYS A 1 257 ? -17.117 -1.349 12.849 1.00 95.25 257 LYS A CA 1
ATOM 1956 C C . LYS A 1 257 ? -18.182 -1.049 11.796 1.00 95.25 257 LYS A C 1
ATOM 1958 O O . LYS A 1 257 ? -18.087 -1.577 10.687 1.00 95.25 257 LYS A O 1
ATOM 1963 N N . ASP A 1 258 ? -19.154 -0.205 12.127 1.00 95.19 258 ASP A N 1
ATOM 1964 C CA . ASP A 1 258 ? -20.222 0.187 11.206 1.00 95.19 258 ASP A CA 1
ATOM 1965 C C . ASP A 1 258 ? -19.680 0.966 9.999 1.00 95.19 258 ASP A C 1
ATOM 1967 O O . ASP A 1 258 ? -20.061 0.680 8.860 1.00 95.19 258 ASP A O 1
ATOM 1971 N N . GLU A 1 259 ? -18.737 1.888 10.218 1.00 95.56 259 GLU A N 1
ATOM 1972 C CA . GLU A 1 259 ? -18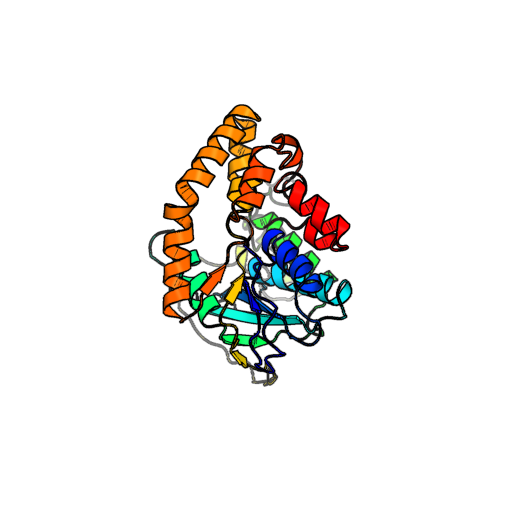.081 2.631 9.135 1.00 95.56 259 GLU A CA 1
ATOM 1973 C C . GLU A 1 259 ? -17.329 1.688 8.183 1.00 95.56 259 GLU A C 1
ATOM 1975 O O . GLU A 1 259 ? -17.557 1.730 6.974 1.00 95.56 259 GLU A O 1
ATOM 1980 N N . LEU A 1 260 ? -16.510 0.766 8.703 1.00 94.88 260 LEU A N 1
ATOM 1981 C CA . LEU A 1 260 ? -15.772 -0.197 7.870 1.00 94.88 260 LEU A CA 1
ATOM 1982 C C . LEU A 1 260 ? -16.718 -1.101 7.065 1.00 94.88 260 LEU A C 1
ATOM 1984 O O . LEU A 1 260 ? -16.486 -1.367 5.886 1.00 94.88 260 LEU A O 1
ATOM 1988 N N . GLN A 1 261 ? -17.829 -1.535 7.662 1.00 93.25 261 GLN A N 1
ATOM 1989 C CA . GLN A 1 261 ? -18.852 -2.324 6.968 1.00 93.25 261 GLN A CA 1
ATOM 1990 C C . GLN A 1 261 ? -19.493 -1.550 5.809 1.00 93.25 261 GLN A C 1
ATOM 1992 O O . GLN A 1 261 ? -19.740 -2.108 4.735 1.00 93.25 261 GLN A O 1
ATOM 1997 N N . ILE A 1 262 ? -19.736 -0.251 5.988 1.00 92.62 262 ILE A N 1
ATOM 1998 C CA . ILE A 1 262 ? -20.212 0.623 4.911 1.00 92.62 262 ILE A CA 1
ATOM 1999 C C . ILE A 1 262 ? -19.163 0.730 3.795 1.00 92.62 262 ILE A C 1
ATOM 2001 O O . ILE A 1 262 ? -19.525 0.709 2.614 1.00 92.62 262 ILE A O 1
ATOM 2005 N N . GLU A 1 263 ? -17.881 0.839 4.136 1.00 91.12 263 GLU A N 1
ATOM 2006 C CA . GLU A 1 263 ? -16.794 0.956 3.160 1.00 91.12 263 GLU A CA 1
ATOM 2007 C C . GLU A 1 263 ? -16.601 -0.307 2.330 1.00 91.12 263 GLU A C 1
ATOM 2009 O O . GLU A 1 263 ? -16.610 -0.227 1.098 1.00 91.12 263 GLU A O 1
ATOM 2014 N N . VAL A 1 264 ? -16.542 -1.472 2.979 1.00 90.75 264 VAL A N 1
ATOM 2015 C CA . VAL A 1 264 ? -16.455 -2.772 2.300 1.00 90.75 264 VAL A CA 1
ATOM 2016 C C . VAL A 1 264 ? -17.616 -2.941 1.315 1.00 90.75 264 VAL A C 1
ATOM 2018 O O . VAL A 1 264 ? -17.400 -3.298 0.158 1.00 90.75 264 VAL A O 1
ATOM 2021 N N . ARG A 1 265 ? -18.848 -2.574 1.697 1.00 89.19 265 ARG A N 1
ATOM 2022 C CA . ARG A 1 265 ? -20.016 -2.625 0.789 1.00 89.19 265 ARG A CA 1
ATOM 2023 C C . ARG A 1 265 ? -19.907 -1.668 -0.399 1.00 89.19 265 ARG A C 1
ATOM 2025 O O . ARG A 1 265 ? -20.473 -1.926 -1.461 1.00 89.19 265 ARG A O 1
ATOM 2032 N N . ARG A 1 266 ? -19.211 -0.540 -0.238 1.00 89.75 266 ARG A N 1
ATOM 2033 C CA . ARG A 1 266 ? -19.083 0.508 -1.265 1.00 89.75 266 ARG A CA 1
ATOM 2034 C C . ARG A 1 266 ? -17.874 0.328 -2.175 1.00 89.75 266 ARG A C 1
ATOM 2036 O O . ARG A 1 266 ? -17.850 0.973 -3.231 1.00 89.75 266 ARG A O 1
ATOM 2043 N N . ILE A 1 267 ? -16.924 -0.543 -1.826 1.00 88.19 267 ILE A N 1
ATOM 2044 C CA . ILE A 1 267 ? -15.639 -0.694 -2.523 1.00 88.19 267 ILE A CA 1
ATOM 2045 C C . ILE A 1 267 ? -15.796 -0.899 -4.033 1.00 88.19 267 ILE A C 1
ATOM 2047 O O . ILE A 1 267 ? -15.096 -0.267 -4.827 1.00 88.19 267 ILE A O 1
ATOM 2051 N N . ARG A 1 268 ? -16.802 -1.686 -4.445 1.00 84.19 268 ARG A N 1
ATOM 2052 C CA . ARG A 1 268 ? -17.134 -1.928 -5.855 1.00 84.19 268 ARG A CA 1
ATOM 2053 C C . ARG A 1 268 ? -17.381 -0.630 -6.621 1.00 84.19 268 ARG A C 1
ATOM 2055 O O . ARG A 1 268 ? -16.883 -0.453 -7.728 1.00 84.19 268 ARG A O 1
ATOM 2062 N N . THR A 1 269 ? -18.177 0.263 -6.039 1.00 81.50 269 THR A N 1
ATOM 2063 C CA . THR A 1 269 ? -18.615 1.503 -6.699 1.00 81.50 269 THR A CA 1
ATOM 2064 C C . THR A 1 269 ? -17.602 2.633 -6.579 1.00 81.50 269 THR A C 1
ATOM 2066 O O . THR A 1 269 ? -17.504 3.449 -7.491 1.00 81.50 269 THR A O 1
ATOM 2069 N N . ARG A 1 270 ? -16.847 2.696 -5.474 1.00 79.69 270 ARG A N 1
ATOM 2070 C CA . ARG A 1 270 ? -15.911 3.799 -5.214 1.00 79.69 270 ARG A CA 1
ATOM 2071 C C . ARG A 1 270 ? -14.512 3.568 -5.768 1.00 79.69 270 ARG A C 1
ATOM 2073 O O . ARG A 1 270 ? -13.897 4.528 -6.235 1.00 79.69 270 ARG A O 1
ATOM 2080 N N . ASN A 1 271 ? -14.033 2.327 -5.730 1.00 81.94 271 ASN A N 1
ATOM 2081 C CA . ASN A 1 271 ? -12.646 2.008 -6.051 1.00 81.94 271 ASN A CA 1
ATOM 2082 C C . ASN A 1 271 ? -12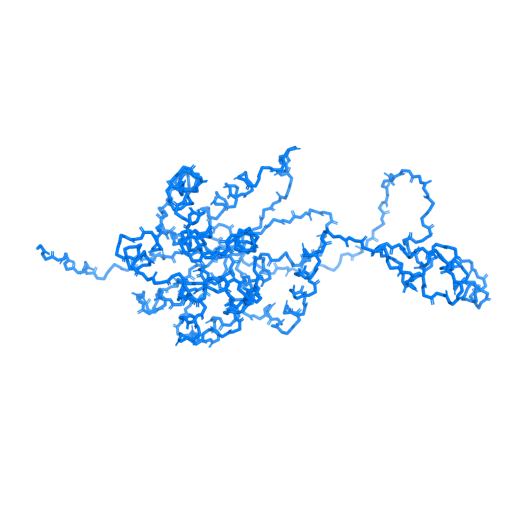.595 1.118 -7.292 1.00 81.94 271 ASN A C 1
ATOM 2084 O O . ASN A 1 271 ? -12.164 1.571 -8.352 1.00 81.94 271 ASN A O 1
ATOM 2088 N N . LEU A 1 272 ? -13.138 -0.102 -7.198 1.00 87.44 272 LEU A N 1
ATOM 2089 C CA . LEU A 1 272 ? -12.918 -1.147 -8.205 1.00 87.44 272 LEU A CA 1
ATOM 2090 C C . LEU A 1 272 ? -13.380 -0.740 -9.603 1.00 87.44 272 LEU A C 1
ATOM 2092 O O . LEU A 1 272 ? -12.640 -0.928 -10.559 1.00 87.44 272 LEU A O 1
ATOM 2096 N N . GLY A 1 273 ? -14.561 -0.126 -9.736 1.00 87.81 273 GLY A N 1
ATOM 2097 C CA . GLY A 1 273 ? -15.066 0.288 -11.049 1.00 87.81 273 GLY A CA 1
ATOM 2098 C C . GLY A 1 273 ? -14.199 1.341 -11.753 1.00 87.81 273 GLY A C 1
ATOM 2099 O O . GLY A 1 273 ? -14.124 1.351 -12.980 1.00 87.81 273 GLY A O 1
ATOM 2100 N N . ARG A 1 274 ? -13.535 2.228 -11.001 1.00 89.88 274 ARG A N 1
ATOM 2101 C CA . ARG A 1 274 ? -12.584 3.207 -11.554 1.00 89.88 274 ARG A CA 1
ATOM 2102 C C . ARG A 1 274 ? -11.270 2.518 -11.905 1.00 89.88 274 ARG A C 1
ATOM 2104 O O . ARG A 1 274 ? -10.779 2.685 -13.018 1.00 89.88 274 ARG A O 1
ATOM 2111 N N . ASP A 1 275 ? -10.723 1.771 -10.952 1.00 91.12 275 ASP A N 1
ATOM 2112 C CA . ASP A 1 275 ? -9.387 1.181 -11.043 1.00 91.12 275 ASP A CA 1
ATOM 2113 C C . ASP A 1 275 ? -9.322 0.158 -12.185 1.00 91.12 275 ASP A C 1
ATOM 2115 O O . ASP A 1 275 ? -8.413 0.214 -13.013 1.00 91.12 275 ASP A O 1
ATOM 2119 N N . ASP A 1 276 ? -10.345 -0.694 -12.298 1.00 91.50 276 ASP A N 1
ATOM 2120 C CA . ASP A 1 276 ? -10.492 -1.674 -13.374 1.00 91.50 276 ASP A CA 1
ATOM 2121 C C . ASP A 1 276 ? -10.549 -1.013 -14.756 1.00 91.50 276 ASP A C 1
ATOM 2123 O O . ASP A 1 276 ? -9.810 -1.399 -15.659 1.00 91.50 276 ASP A O 1
ATOM 2127 N N . ARG A 1 277 ? -11.350 0.048 -14.923 1.00 92.06 277 ARG A N 1
ATOM 2128 C CA . ARG A 1 277 ? -11.450 0.774 -16.200 1.00 92.06 277 ARG A CA 1
ATOM 2129 C C . ARG A 1 277 ? -10.131 1.422 -16.607 1.00 92.06 277 ARG A C 1
ATOM 2131 O O . ARG A 1 277 ? -9.764 1.365 -17.778 1.00 92.06 277 ARG A O 1
ATOM 2138 N N . CYS A 1 278 ? -9.429 2.045 -15.660 1.00 92.69 278 CYS A N 1
ATOM 2139 C CA . CYS A 1 278 ? -8.146 2.697 -15.921 1.00 92.69 278 CYS A CA 1
ATOM 2140 C C . CYS A 1 278 ? -7.064 1.694 -16.348 1.00 92.69 278 CYS A C 1
ATOM 2142 O O . CYS A 1 278 ? -6.268 1.997 -17.236 1.00 92.69 278 CYS A O 1
ATOM 2144 N N . LEU A 1 279 ? -7.033 0.510 -15.731 1.00 94.25 279 LEU A N 1
ATOM 2145 C CA . LEU A 1 279 ? -6.047 -0.530 -16.034 1.00 94.25 279 LEU A CA 1
ATOM 2146 C C . LEU A 1 279 ? -6.404 -1.337 -17.288 1.00 94.25 279 LEU A C 1
ATOM 2148 O O . LEU A 1 279 ? -5.523 -1.611 -18.110 1.00 94.25 279 LEU A O 1
ATOM 2152 N N . SER A 1 280 ? -7.687 -1.638 -17.485 1.00 93.44 280 SER A N 1
ATOM 2153 C CA . SER A 1 280 ? -8.195 -2.349 -18.662 1.00 93.44 280 SER A CA 1
ATOM 2154 C C . SER A 1 280 ? -7.985 -1.563 -19.956 1.00 93.44 280 SER A C 1
ATOM 2156 O O . SER A 1 280 ? -7.660 -2.164 -20.979 1.00 93.44 280 SER A O 1
ATOM 2158 N N . ASP A 1 281 ? -8.059 -0.227 -19.917 1.00 95.19 281 ASP A N 1
ATOM 2159 C CA . ASP A 1 281 ? -7.700 0.643 -21.054 1.00 95.19 281 ASP A CA 1
ATOM 2160 C C . ASP A 1 281 ? -6.240 0.440 -21.509 1.00 95.19 281 ASP A C 1
ATOM 2162 O O . ASP A 1 281 ? -5.912 0.543 -22.689 1.00 95.19 281 ASP A O 1
ATOM 2166 N N . CYS A 1 282 ? -5.356 0.054 -20.583 1.00 93.25 282 CYS A N 1
ATOM 2167 C CA . CYS A 1 282 ? -3.961 -0.284 -20.870 1.00 93.25 282 CYS A CA 1
ATOM 2168 C C . CYS A 1 282 ? -3.750 -1.766 -21.245 1.00 93.25 282 CYS A C 1
ATOM 2170 O O . CYS A 1 282 ? -2.605 -2.209 -21.397 1.00 93.25 282 CYS A O 1
ATOM 2172 N N . GLY A 1 283 ? -4.824 -2.555 -21.374 1.00 93.19 283 GLY A N 1
ATOM 2173 C CA . GLY A 1 283 ? -4.760 -3.996 -21.624 1.00 93.19 283 GLY A CA 1
ATOM 2174 C C . GLY A 1 283 ? -4.081 -4.767 -20.488 1.00 93.19 283 GLY A C 1
ATOM 2175 O O . GLY A 1 283 ? -3.320 -5.710 -20.752 1.00 93.19 283 GLY A O 1
ATOM 2176 N N . LYS A 1 284 ? -4.285 -4.312 -19.245 1.00 93.62 284 LYS A N 1
ATOM 2177 C CA . LYS A 1 284 ? -3.774 -4.924 -18.015 1.00 93.62 284 LYS A CA 1
ATOM 2178 C C . LYS A 1 284 ? -4.941 -5.425 -17.170 1.00 93.62 284 LYS A C 1
ATOM 2180 O O . LYS A 1 284 ? -5.949 -4.740 -17.047 1.00 93.62 284 LYS A O 1
ATOM 2185 N N . GLU A 1 285 ? -4.768 -6.588 -16.562 1.00 94.38 285 GLU A N 1
ATOM 2186 C CA . GLU A 1 285 ? -5.717 -7.166 -15.615 1.00 94.38 285 GLU A CA 1
ATOM 2187 C C . GLU A 1 285 ? -5.267 -6.845 -14.188 1.00 94.38 285 GLU A C 1
ATOM 2189 O O . GLU A 1 285 ? -4.117 -7.098 -13.819 1.00 94.38 285 GLU A O 1
ATOM 2194 N N . ALA A 1 286 ? -6.165 -6.274 -13.389 1.00 93.19 286 ALA A N 1
ATOM 2195 C CA . ALA A 1 286 ? -5.919 -5.995 -11.983 1.00 93.19 286 ALA A CA 1
ATOM 2196 C C . ALA A 1 286 ? -6.379 -7.175 -11.124 1.00 93.19 286 ALA A C 1
ATOM 2198 O O . ALA A 1 286 ? -7.504 -7.645 -11.274 1.00 93.19 286 ALA A O 1
ATOM 2199 N N . GLN A 1 287 ? -5.541 -7.618 -10.192 1.00 93.69 287 GLN A N 1
ATOM 2200 C CA . GLN A 1 287 ? -5.929 -8.584 -9.169 1.00 93.69 287 GLN A CA 1
ATOM 2201 C C . GLN A 1 287 ? -5.852 -7.942 -7.789 1.00 93.69 287 GLN A C 1
ATOM 2203 O O . GLN A 1 287 ? -4.942 -7.161 -7.498 1.00 93.69 287 GLN A O 1
ATOM 2208 N N . PHE A 1 288 ? -6.817 -8.290 -6.940 1.00 93.62 288 PHE A N 1
ATOM 2209 C CA . PHE A 1 288 ? -7.037 -7.676 -5.633 1.00 93.62 288 PHE A CA 1
ATOM 2210 C C . PHE A 1 288 ? -7.029 -8.749 -4.539 1.00 93.62 288 PHE A C 1
ATOM 2212 O O . PHE A 1 288 ? -8.093 -9.112 -4.044 1.00 93.62 288 PHE A O 1
ATOM 2219 N N . PRO A 1 289 ? -5.862 -9.290 -4.148 1.00 92.88 289 PRO A N 1
ATOM 2220 C CA . PRO A 1 289 ? -5.812 -10.426 -3.226 1.00 92.88 289 PRO A CA 1
ATOM 2221 C C . PRO A 1 289 ? -6.401 -10.135 -1.834 1.00 92.88 289 PRO A C 1
ATOM 2223 O O . PRO A 1 289 ? -6.879 -11.046 -1.172 1.00 92.88 289 PRO A O 1
ATOM 2226 N N . CYS A 1 290 ? -6.440 -8.869 -1.394 1.00 91.88 290 CYS A N 1
ATOM 2227 C CA . CYS A 1 290 ? -7.147 -8.477 -0.165 1.00 91.88 290 CYS A CA 1
ATOM 2228 C C . CYS A 1 290 ? -8.665 -8.702 -0.235 1.00 91.88 290 CYS A C 1
ATOM 2230 O O . CYS A 1 290 ? -9.308 -8.728 0.808 1.00 91.88 290 CYS A O 1
ATOM 2232 N N . LEU A 1 291 ? -9.234 -8.799 -1.435 1.00 94.06 291 LEU A N 1
ATOM 2233 C CA . LEU A 1 291 ? -10.666 -8.968 -1.684 1.00 94.06 291 LEU A CA 1
ATOM 2234 C C . LEU A 1 291 ? -11.022 -10.390 -2.117 1.00 94.06 291 LEU A C 1
ATOM 2236 O O . LEU A 1 291 ? -12.139 -10.623 -2.571 1.00 94.06 291 LEU A O 1
ATOM 2240 N N . ASP A 1 292 ? -10.074 -11.317 -1.998 1.00 94.19 292 ASP A N 1
ATOM 2241 C CA . ASP A 1 292 ? -10.353 -12.739 -2.121 1.00 94.19 292 ASP A CA 1
ATOM 2242 C C . ASP A 1 292 ? -11.386 -13.168 -1.066 1.00 94.19 292 ASP A C 1
ATOM 2244 O O . ASP A 1 292 ? -11.353 -12.697 0.074 1.00 94.19 292 ASP A O 1
ATOM 2248 N N . GLU A 1 293 ? -12.320 -14.033 -1.455 1.00 94.31 293 GLU A N 1
ATOM 2249 C CA . GLU A 1 293 ? -13.470 -14.422 -0.631 1.00 94.31 293 GLU A CA 1
ATOM 2250 C C . GLU A 1 293 ? -13.034 -15.035 0.706 1.00 94.31 293 GLU A C 1
ATOM 2252 O O . GLU A 1 293 ? -13.610 -14.703 1.746 1.00 94.31 293 GLU A O 1
ATOM 2257 N N . ASP A 1 294 ? -11.970 -15.844 0.706 1.00 95.88 294 ASP A N 1
ATOM 2258 C CA . ASP A 1 294 ? -11.449 -16.479 1.917 1.00 95.88 294 ASP A CA 1
ATOM 2259 C C . ASP A 1 294 ? -10.741 -15.460 2.820 1.00 95.88 294 ASP A C 1
ATOM 2261 O O . ASP A 1 294 ? -10.863 -15.511 4.048 1.00 95.88 294 ASP A O 1
ATOM 2265 N N . VAL A 1 295 ? -10.032 -14.492 2.229 1.00 93.00 295 VAL A N 1
ATOM 2266 C CA . VAL A 1 295 ? -9.375 -13.405 2.975 1.00 93.00 295 VAL A CA 1
ATOM 2267 C C . VAL A 1 295 ? -10.414 -12.501 3.630 1.00 93.00 295 VAL A C 1
ATOM 2269 O O . VAL A 1 295 ? -10.290 -12.189 4.817 1.00 93.00 295 VAL A O 1
ATOM 2272 N N . VAL A 1 296 ? -11.456 -12.117 2.891 1.00 94.12 296 VAL A N 1
ATOM 2273 C CA . VAL A 1 296 ? -12.557 -11.292 3.404 1.00 94.12 296 VAL A CA 1
ATOM 2274 C C . VAL A 1 296 ? -13.292 -12.028 4.520 1.00 94.12 296 VAL A C 1
ATOM 2276 O O . VAL A 1 296 ? -13.467 -11.465 5.600 1.00 94.12 296 VAL A O 1
ATOM 2279 N N . ALA A 1 297 ? -13.656 -13.297 4.309 1.00 95.31 297 ALA A N 1
ATOM 2280 C CA . ALA A 1 297 ? -14.338 -14.107 5.315 1.00 95.31 297 ALA A CA 1
ATOM 2281 C C . ALA A 1 297 ? -13.500 -14.255 6.595 1.00 95.31 297 ALA A C 1
ATOM 2283 O O . ALA A 1 297 ? -14.015 -14.114 7.708 1.00 95.31 297 ALA A O 1
ATOM 2284 N N . TYR A 1 298 ? -12.191 -14.477 6.452 1.00 95.44 298 TYR A N 1
ATOM 2285 C CA . TYR A 1 298 ? -11.273 -14.546 7.584 1.00 95.44 298 TYR A CA 1
ATOM 2286 C C . TYR A 1 298 ? -11.202 -13.215 8.347 1.00 95.44 298 TYR A C 1
ATOM 2288 O O . TYR A 1 298 ? -11.344 -13.194 9.571 1.00 95.44 298 TYR A O 1
ATOM 2296 N N . LEU A 1 299 ? -11.021 -12.089 7.649 1.00 94.25 299 LEU A N 1
ATOM 2297 C CA . LEU A 1 299 ? -10.955 -10.764 8.275 1.00 94.25 299 LEU A CA 1
ATOM 2298 C C . LEU A 1 299 ? -12.291 -10.347 8.906 1.00 94.25 299 LEU A C 1
ATOM 2300 O O . LEU A 1 299 ? -12.304 -9.652 9.925 1.00 94.25 299 LEU A O 1
ATOM 2304 N N . GLU A 1 300 ? -13.421 -10.759 8.340 1.00 92.25 300 GLU A N 1
ATOM 2305 C CA . GLU A 1 300 ? -14.742 -10.494 8.905 1.00 92.25 300 GLU A CA 1
ATOM 2306 C C . GLU A 1 300 ? -14.971 -11.260 10.215 1.00 92.25 300 GLU A C 1
ATOM 2308 O O . GLU A 1 300 ? -15.496 -10.687 11.172 1.00 92.25 300 GLU A O 1
ATOM 2313 N N . ALA A 1 301 ? -14.508 -12.511 10.295 1.00 94.62 301 ALA A N 1
ATOM 2314 C CA . ALA A 1 301 ? -14.620 -13.339 11.494 1.00 94.62 301 ALA A CA 1
ATOM 2315 C C . ALA A 1 301 ? -13.718 -12.875 12.657 1.00 94.62 301 ALA A C 1
ATOM 2317 O O . ALA A 1 301 ? -13.985 -13.198 13.818 1.00 94.62 301 ALA A O 1
ATOM 2318 N N . LEU A 1 302 ? -12.647 -12.124 12.376 1.00 94.94 302 LEU A N 1
ATOM 2319 C CA . LEU A 1 302 ? -11.722 -11.654 13.406 1.00 94.94 302 LEU A CA 1
ATOM 2320 C C . LEU A 1 302 ? -12.292 -10.491 14.245 1.00 94.94 302 LEU A C 1
ATOM 2322 O O . LEU A 1 302 ? -12.837 -9.528 13.690 1.00 94.94 302 LEU A O 1
ATOM 2326 N N . PRO A 1 303 ? -12.054 -10.492 15.575 1.00 94.69 303 PRO A N 1
ATOM 2327 C CA . PRO A 1 303 ? -12.276 -9.323 16.421 1.00 94.69 303 PRO A CA 1
ATOM 2328 C C . PRO A 1 303 ? -11.581 -8.076 15.866 1.00 94.69 303 PRO A C 1
ATOM 2330 O O . PRO A 1 303 ? -10.425 -8.130 15.437 1.00 94.69 303 PRO A O 1
ATOM 2333 N N . LEU A 1 304 ? -12.270 -6.933 15.907 1.00 93.62 304 LEU A N 1
ATOM 2334 C CA . LEU A 1 304 ? -11.783 -5.681 15.319 1.00 93.62 304 LEU A CA 1
ATOM 2335 C C . LEU A 1 304 ? -10.440 -5.233 15.919 1.00 93.62 304 LEU A C 1
ATOM 2337 O O . LEU A 1 304 ? -9.567 -4.776 15.191 1.00 93.62 304 LEU A O 1
ATOM 2341 N N . GLN A 1 305 ? -10.231 -5.490 17.208 1.00 93.81 305 GLN A N 1
ATOM 2342 C CA . GLN A 1 305 ? -9.008 -5.193 17.960 1.00 93.81 305 GLN A CA 1
ATOM 2343 C C . GLN A 1 305 ? -7.777 -5.959 17.448 1.00 93.81 305 GLN A C 1
ATOM 2345 O O . GLN A 1 305 ? -6.639 -5.555 17.679 1.00 93.81 305 GLN A O 1
ATOM 2350 N N . LEU A 1 306 ? -7.975 -7.089 16.758 1.00 94.31 306 LEU A N 1
ATOM 2351 C CA . LEU A 1 306 ? -6.875 -7.812 16.118 1.00 94.31 306 LEU A CA 1
ATOM 2352 C C . LEU A 1 306 ? -6.516 -7.219 14.753 1.00 94.31 306 LEU A C 1
ATOM 2354 O O . LEU A 1 306 ? -5.383 -7.394 14.303 1.00 94.31 306 LEU A O 1
ATOM 2358 N N . LYS A 1 307 ? -7.458 -6.512 14.118 1.00 94.94 307 LYS A N 1
ATOM 2359 C CA . LYS A 1 307 ? -7.284 -5.870 12.810 1.00 94.94 307 LYS A CA 1
ATOM 2360 C C . LYS A 1 307 ? -6.682 -4.481 12.931 1.00 94.94 307 LYS A C 1
ATOM 2362 O O . LYS A 1 307 ? -5.803 -4.148 12.139 1.00 94.94 307 LYS A O 1
ATOM 2367 N N . CYS A 1 308 ? -7.123 -3.715 13.923 1.00 94.88 308 CYS A N 1
ATOM 2368 C CA . CYS A 1 308 ? -6.662 -2.362 14.196 1.00 94.88 308 CYS A CA 1
ATOM 2369 C C . CYS A 1 308 ? -6.827 -1.998 15.676 1.00 94.88 308 CYS A C 1
ATOM 2371 O O . CYS A 1 308 ? -7.745 -2.477 16.340 1.00 94.88 308 CYS A O 1
ATOM 2373 N N . ASP A 1 309 ? -5.986 -1.086 16.151 1.00 95.19 309 ASP A N 1
ATOM 2374 C CA . ASP A 1 309 ? -6.111 -0.445 17.458 1.00 95.19 309 ASP A CA 1
ATOM 2375 C C . ASP A 1 309 ? -5.973 1.072 17.298 1.00 95.19 309 ASP A C 1
ATOM 2377 O O . ASP A 1 309 ? -4.874 1.614 17.262 1.00 95.19 309 ASP A O 1
ATOM 2381 N N . MET A 1 310 ? -7.107 1.763 17.195 1.00 93.25 310 MET A N 1
ATOM 2382 C CA . MET A 1 310 ? -7.146 3.214 16.973 1.00 93.25 310 MET A CA 1
ATOM 2383 C C . MET A 1 310 ? -6.802 4.045 18.216 1.00 93.25 310 MET A C 1
ATOM 2385 O O . MET A 1 310 ? -6.832 5.273 18.152 1.00 93.25 310 MET A O 1
ATOM 2389 N N . SER A 1 311 ? -6.489 3.402 19.348 1.00 91.25 311 SER A N 1
ATOM 2390 C CA . SER A 1 311 ? -5.919 4.093 20.510 1.00 91.25 311 SER A CA 1
ATOM 2391 C C . SER A 1 311 ? -4.419 4.361 20.353 1.00 91.25 311 SER A C 1
ATOM 2393 O O . SER A 1 311 ? -3.884 5.260 21.005 1.00 91.25 311 SER A O 1
ATOM 2395 N N . LEU A 1 312 ? -3.751 3.608 19.476 1.00 91.56 312 LEU A N 1
ATOM 2396 C CA . LEU A 1 312 ? -2.340 3.778 19.162 1.00 91.56 312 LEU A CA 1
ATOM 2397 C C . LEU A 1 312 ? -2.136 4.846 18.075 1.00 91.56 312 LEU A C 1
ATOM 2399 O O . LEU A 1 312 ? -3.058 5.141 17.306 1.00 91.56 312 LEU A O 1
ATOM 2403 N N . PRO A 1 313 ? -0.922 5.413 17.968 1.00 88.88 313 PRO A N 1
ATOM 2404 C CA . PRO A 1 313 ? -0.582 6.326 16.886 1.00 88.88 313 PRO A CA 1
ATOM 2405 C C . PRO A 1 313 ? -0.761 5.698 15.496 1.00 88.88 313 PRO A C 1
ATOM 2407 O O . PRO A 1 313 ? -0.665 4.479 15.304 1.00 88.88 313 PRO A O 1
ATOM 2410 N N . GLN A 1 314 ? -0.969 6.560 14.499 1.00 85.75 314 GLN A N 1
ATOM 2411 C CA . GLN A 1 314 ? -0.901 6.161 13.095 1.00 85.75 314 GLN A CA 1
ATOM 2412 C C . GLN A 1 314 ? 0.497 5.596 12.802 1.00 85.75 314 GLN A C 1
ATOM 2414 O O . GLN A 1 314 ? 1.491 6.130 13.287 1.00 85.75 314 GLN A O 1
ATOM 2419 N N . GLY A 1 315 ? 0.581 4.521 12.024 1.00 85.44 315 GLY A N 1
ATOM 2420 C CA . GLY A 1 315 ? 1.824 3.774 11.810 1.00 85.44 315 GLY A CA 1
ATOM 2421 C C . GLY A 1 315 ? 1.941 2.541 12.703 1.00 85.44 315 GLY A C 1
ATOM 2422 O O . GLY A 1 315 ? 2.701 1.626 12.392 1.00 85.44 315 GLY A O 1
ATOM 2423 N N . GLU A 1 316 ? 1.153 2.469 13.774 1.00 88.81 316 GLU A N 1
ATOM 2424 C CA . GLU A 1 316 ? 1.167 1.354 14.723 1.00 88.81 316 GLU A CA 1
ATOM 2425 C C . GLU A 1 316 ? -0.202 0.682 14.824 1.00 88.81 316 GLU A C 1
ATOM 2427 O O . GLU A 1 316 ? -0.302 -0.544 14.699 1.00 88.81 316 GLU A O 1
ATOM 2432 N N . GLY A 1 317 ? -1.242 1.493 15.035 1.00 91.56 317 GLY A N 1
ATOM 2433 C CA . GLY A 1 317 ? -2.605 1.049 15.312 1.00 91.56 317 GLY A CA 1
ATOM 2434 C C . GLY A 1 317 ? -3.444 0.715 14.084 1.00 91.56 317 GLY A C 1
ATOM 2435 O O . GLY A 1 317 ? -4.195 -0.265 14.079 1.00 91.56 317 GLY A O 1
ATOM 2436 N N . ASP A 1 318 ? -3.318 1.503 13.019 1.00 93.31 318 ASP A N 1
ATOM 2437 C CA . ASP A 1 318 ? -3.993 1.239 11.752 1.00 93.31 318 ASP A CA 1
ATOM 2438 C C . ASP A 1 318 ? -3.389 0.009 11.077 1.00 93.31 318 ASP A C 1
ATOM 2440 O O . ASP A 1 318 ? -2.176 -0.213 11.118 1.00 93.31 318 ASP A O 1
ATOM 2444 N N . LYS A 1 319 ? -4.231 -0.816 10.448 1.00 94.56 319 LYS A N 1
ATOM 2445 C CA . LYS A 1 319 ? -3.779 -2.014 9.728 1.00 94.56 319 LYS A CA 1
ATOM 2446 C C . LYS A 1 319 ? -2.879 -2.922 10.572 1.00 94.56 319 LYS A C 1
ATOM 2448 O O . LYS A 1 319 ? -1.978 -3.584 10.051 1.00 94.56 319 LYS A O 1
ATOM 2453 N N . LEU A 1 320 ? -3.142 -2.976 11.879 1.00 94.69 320 LEU A N 1
ATOM 2454 C CA . LEU A 1 320 ? -2.344 -3.675 12.884 1.00 94.69 320 LEU A CA 1
ATOM 2455 C C . LEU A 1 320 ? -2.004 -5.111 12.475 1.00 94.69 320 LEU A C 1
ATOM 2457 O O . LEU A 1 320 ? -0.867 -5.550 12.655 1.00 94.69 320 LEU A O 1
ATOM 2461 N N . ILE A 1 321 ? -2.967 -5.844 11.908 1.00 94.00 321 ILE A N 1
ATOM 2462 C CA . ILE A 1 321 ? -2.737 -7.216 11.438 1.00 94.00 321 ILE A CA 1
ATOM 2463 C C . ILE A 1 321 ? -1.678 -7.274 10.329 1.00 94.00 321 ILE A C 1
ATOM 2465 O O . ILE A 1 321 ? -0.747 -8.074 10.422 1.00 94.00 321 ILE A O 1
ATOM 2469 N N . LEU A 1 322 ? -1.754 -6.390 9.330 1.00 92.50 322 LEU A N 1
ATOM 2470 C CA . LEU A 1 322 ? -0.795 -6.324 8.224 1.00 92.50 322 LEU A CA 1
ATOM 2471 C C . LEU A 1 322 ? 0.590 -5.922 8.726 1.00 92.50 322 LEU A C 1
ATOM 2473 O O . LEU A 1 322 ? 1.580 -6.554 8.365 1.00 92.50 322 LEU A O 1
ATOM 2477 N N . ARG A 1 323 ? 0.661 -4.946 9.637 1.00 92.06 323 ARG A N 1
ATOM 2478 C CA . ARG A 1 323 ? 1.920 -4.518 10.264 1.00 92.06 323 ARG A CA 1
ATOM 2479 C C . ARG A 1 323 ? 2.564 -5.648 11.071 1.00 92.06 323 ARG A C 1
ATOM 2481 O O . ARG A 1 323 ? 3.767 -5.878 10.965 1.00 92.06 323 ARG A O 1
ATOM 2488 N N . LYS A 1 324 ? 1.772 -6.413 11.834 1.00 90.88 324 LYS A N 1
ATOM 2489 C CA . LYS A 1 324 ? 2.249 -7.605 12.560 1.00 90.88 324 LYS A CA 1
ATOM 2490 C C . LYS A 1 324 ? 2.789 -8.674 11.611 1.00 90.88 324 LYS A C 1
ATOM 2492 O O . LYS A 1 324 ? 3.809 -9.285 11.923 1.00 90.88 324 LYS A O 1
ATOM 2497 N N . VAL A 1 325 ? 2.126 -8.911 10.480 1.00 87.81 325 VAL A N 1
ATOM 2498 C CA . VAL A 1 325 ? 2.582 -9.911 9.506 1.00 87.81 325 VAL A CA 1
ATOM 2499 C C . VAL A 1 325 ? 3.834 -9.441 8.766 1.00 87.81 325 VAL A C 1
ATOM 2501 O O . VAL A 1 325 ? 4.771 -10.222 8.649 1.00 87.81 325 VAL A O 1
ATOM 2504 N N . ALA A 1 326 ? 3.918 -8.174 8.357 1.00 86.25 326 ALA A N 1
ATOM 2505 C CA . ALA A 1 326 ? 5.119 -7.620 7.730 1.00 86.25 326 ALA A CA 1
ATOM 2506 C C . ALA A 1 326 ? 6.361 -7.786 8.619 1.00 86.25 326 ALA A C 1
ATOM 2508 O O . ALA A 1 326 ? 7.387 -8.287 8.156 1.00 86.25 326 ALA A O 1
ATOM 2509 N N . ARG A 1 327 ? 6.227 -7.514 9.927 1.00 86.19 327 ARG A N 1
ATOM 2510 C CA . ARG A 1 327 ? 7.305 -7.760 10.896 1.00 86.19 327 ARG A CA 1
ATOM 2511 C C . ARG A 1 327 ? 7.719 -9.228 10.971 1.00 86.19 327 ARG A C 1
ATOM 2513 O O . ARG A 1 327 ? 8.904 -9.517 11.088 1.00 86.19 327 ARG A O 1
ATOM 2520 N N . LYS A 1 328 ? 6.766 -10.162 10.872 1.00 84.50 328 LYS A N 1
ATOM 2521 C CA . LYS A 1 328 ? 7.059 -11.607 10.834 1.00 84.50 328 LYS A CA 1
ATOM 2522 C C . LYS A 1 328 ? 7.774 -12.043 9.554 1.00 84.50 328 LYS A C 1
ATOM 2524 O O . LYS A 1 328 ? 8.520 -13.011 9.604 1.00 84.50 328 LYS A O 1
ATOM 2529 N N . ILE A 1 329 ? 7.548 -11.348 8.439 1.00 79.12 329 ILE A N 1
ATOM 2530 C CA . ILE A 1 329 ? 8.224 -11.607 7.157 1.00 79.12 329 ILE A CA 1
ATOM 2531 C C . ILE A 1 329 ? 9.629 -10.959 7.123 1.00 79.12 329 ILE A C 1
ATOM 2533 O O . ILE A 1 329 ? 10.412 -11.222 6.217 1.00 79.12 329 ILE A O 1
ATOM 2537 N N . GLY A 1 330 ? 9.991 -10.164 8.137 1.00 78.62 330 GLY A N 1
ATOM 2538 C CA . GLY A 1 330 ? 11.315 -9.543 8.260 1.00 78.62 330 GLY A CA 1
ATOM 2539 C C . GLY A 1 330 ? 11.397 -8.123 7.702 1.00 78.62 330 GLY A C 1
ATOM 2540 O O . GLY A 1 330 ? 12.494 -7.593 7.561 1.00 78.62 330 GLY A O 1
ATOM 2541 N N . VAL A 1 331 ? 10.254 -7.503 7.396 1.00 80.00 331 VAL A N 1
ATOM 2542 C CA . VAL A 1 331 ? 10.180 -6.105 6.959 1.00 80.00 331 VAL A CA 1
ATOM 2543 C C . VAL A 1 331 ? 9.683 -5.272 8.140 1.00 80.00 331 VAL A C 1
ATOM 2545 O O . VAL A 1 331 ? 8.498 -5.293 8.480 1.00 80.00 331 VAL A O 1
ATOM 2548 N N . LEU A 1 332 ? 10.615 -4.640 8.850 1.00 81.75 332 LEU A N 1
ATOM 2549 C CA . LEU A 1 332 ? 10.411 -4.014 10.155 1.00 81.75 332 LEU A CA 1
ATOM 2550 C C . LEU A 1 332 ? 10.175 -2.511 10.038 1.00 81.75 332 LEU A C 1
ATOM 2552 O O . LEU A 1 332 ? 9.213 -2.003 10.613 1.00 81.75 332 LEU A O 1
ATOM 2556 N N . GLU A 1 333 ? 11.020 -1.805 9.301 1.00 78.62 333 GLU A N 1
ATOM 2557 C CA . GLU A 1 333 ? 11.029 -0.344 9.270 1.00 78.62 333 GLU A CA 1
ATOM 2558 C C . GLU A 1 333 ? 9.832 0.193 8.493 1.00 78.62 333 GLU A C 1
ATOM 2560 O O . GLU A 1 333 ? 9.099 1.058 8.961 1.00 78.62 333 GLU A O 1
ATOM 2565 N N . CYS A 1 334 ? 9.531 -0.398 7.343 1.00 79.06 334 CYS A N 1
ATOM 2566 C CA . CYS A 1 334 ? 8.377 0.002 6.555 1.00 79.06 334 CYS A CA 1
ATOM 2567 C C . CYS A 1 334 ? 7.054 -0.490 7.155 1.00 79.06 334 CYS A C 1
ATOM 2569 O O . CYS A 1 334 ? 5.982 -0.018 6.771 1.00 79.06 334 CYS A O 1
ATOM 2571 N N . SER A 1 335 ? 7.109 -1.371 8.165 1.00 81.19 335 SER A N 1
ATOM 2572 C CA . SER A 1 335 ? 5.932 -1.754 8.951 1.00 81.19 335 SER A CA 1
ATOM 2573 C C . SER A 1 335 ? 5.402 -0.634 9.844 1.00 81.19 335 SER A C 1
ATOM 2575 O O . SER A 1 335 ? 4.267 -0.747 10.309 1.00 81.19 335 SER A O 1
ATOM 2577 N N . THR A 1 336 ? 6.175 0.432 10.071 1.00 82.88 336 THR A N 1
ATOM 2578 C CA . THR A 1 336 ? 5.769 1.596 10.874 1.00 82.88 336 THR A CA 1
ATOM 2579 C C . THR A 1 336 ? 5.512 2.846 10.035 1.00 82.88 336 THR A C 1
ATOM 2581 O O . THR A 1 336 ? 5.052 3.852 10.567 1.00 82.88 336 THR A O 1
ATOM 2584 N N . LEU A 1 337 ? 5.726 2.787 8.712 1.00 80.19 337 LEU A N 1
ATOM 2585 C CA . LEU A 1 337 ? 5.479 3.928 7.833 1.00 80.19 337 LEU A CA 1
ATOM 2586 C C . LEU A 1 337 ? 4.006 4.358 7.882 1.00 80.19 337 LEU A C 1
ATOM 2588 O O . LEU A 1 337 ? 3.076 3.546 7.760 1.00 80.19 337 LEU A O 1
ATOM 2592 N N . VAL A 1 338 ? 3.828 5.666 8.047 1.00 78.75 338 VAL A N 1
ATOM 2593 C CA . VAL A 1 338 ? 2.554 6.379 7.976 1.00 78.75 338 VAL A CA 1
ATOM 2594 C C . VAL A 1 338 ? 2.434 6.971 6.589 1.00 78.75 338 VAL A C 1
ATOM 2596 O O . VAL A 1 338 ? 3.334 7.704 6.198 1.00 78.75 338 VAL A O 1
ATOM 2599 N N . LYS A 1 339 ? 1.364 6.669 5.855 1.00 67.94 339 LYS A N 1
ATOM 2600 C CA . LYS A 1 339 ? 1.119 7.177 4.501 1.00 67.94 339 LYS A CA 1
ATOM 2601 C C . LYS A 1 339 ? -0.189 7.952 4.443 1.00 67.94 339 LYS A C 1
ATOM 2603 O O . LYS A 1 339 ? -1.153 7.500 5.104 1.00 67.94 339 LYS A O 1
#